Protein 6J05 (pdb70)

CATH classification: 1.10.10.10

Secondary structure (DSSP, 8-state):
--HHHHHHHHHHHSSHHHHHHHHHHHHTTTT-EEHHHHHHHHT--HHHHHHHHHHHHHTTSEEEEEETTEEEEEE-HHHHHHHHHHHTTTTTTTT--S---/---HHHHHHHHHHHSSHHHHHHHHHHHHTTTT-B-HHHHHHHHTS-HHHHHHHHHHHHHTTSEEEEEETTEEEEEE-HHHHHHHHHHHH-

Radius of gyration: 18.2 Å; Cα contacts (8 Å, |Δi|>4): 280; chains: 2; bounding box: 63×39×39 Å

Structure (mmCIF, N/CA/C/O backbone):
data_6J05
#
_entry.id   6J05
#
_cell.length_a   46.922
_cell.length_b   42.727
_cell.length_c   49.132
_cell.angle_alpha   90.00
_cell.angle_beta   117.62
_cell.angle_gamma   90.00
#
_symmetry.space_group_name_H-M   'P 1 21 1'
#
loop_
_entity.id
_entity.type
_entity.pdbx_description
1 polymer 'Transcriptional regulator ArsR'
2 non-polymer ARSENIC
3 non-polymer 'SODIUM ION'
4 water water
#
loop_
_atom_site.group_PDB
_atom_site.id
_atom_site.type_symbol
_atom_site.label_atom_id
_atom_site.label_alt_id
_atom_site.label_comp_id
_atom_site.label_asym_id
_atom_site.label_entity_id
_atom_site.label_seq_id
_atom_site.pdbx_PDB_ins_code
_atom_site.Cartn_x
_atom_site.Cartn_y
_atom_site.Cartn_z
_atom_site.occupancy
_atom_site.B_iso_or_equiv
_atom_site.auth_seq_id
_atom_site.auth_comp_id
_atom_site.auth_asym_id
_atom_site.auth_atom_id
_atom_site.pdbx_PDB_model_num
ATOM 1 N N . GLN A 1 5 ? 3.923 1.979 -3.787 1.00 51.16 5 GLN A N 1
ATOM 2 C CA . GLN A 1 5 ? 4.242 1.491 -2.427 1.00 49.59 5 GLN A CA 1
ATOM 3 C C . GLN A 1 5 ? 3.969 0.030 -2.194 1.00 50.04 5 GLN A C 1
ATOM 4 O O . GLN A 1 5 ? 2.870 -0.445 -2.419 1.00 48.91 5 GLN A O 1
ATOM 10 N N . ASP A 1 6 ? 4.959 -0.654 -1.630 1.00 46.06 6 ASP A N 1
ATOM 11 C CA . ASP A 1 6 ? 4.769 -1.950 -1.067 1.00 42.76 6 ASP A CA 1
ATOM 12 C C . ASP A 1 6 ? 3.699 -1.943 0.134 1.00 38.56 6 ASP A C 1
ATOM 13 O O . ASP A 1 6 ? 3.808 -1.166 1.132 1.00 36.67 6 ASP A O 1
ATOM 18 N N . PRO A 1 7 ? 2.708 -2.844 0.083 1.00 36.09 7 PRO A N 1
ATOM 19 C CA . PRO A 1 7 ? 1.854 -3.105 1.274 1.00 34.42 7 PRO A CA 1
ATOM 20 C C . PRO A 1 7 ? 2.569 -3.511 2.540 1.00 31.99 7 PRO A C 1
ATOM 21 O O . PRO A 1 7 ? 2.158 -3.140 3.587 1.00 32.87 7 PRO A O 1
ATOM 25 N N . ALA A 1 8 ? 3.632 -4.280 2.476 1.00 33.58 8 ALA A N 1
ATOM 26 C CA . ALA A 1 8 ? 4.368 -4.573 3.654 1.00 33.28 8 ALA A CA 1
ATOM 27 C C . ALA A 1 8 ? 4.982 -3.242 4.264 1.00 31.96 8 ALA A C 1
ATOM 28 O O . ALA A 1 8 ? 5.038 -3.135 5.400 1.00 33.64 8 ALA A O 1
ATOM 30 N N . GLN A 1 9 ? 5.448 -2.277 3.521 1.00 30.43 9 GLN A N 1
ATOM 31 C CA . GLN A 1 9 ? 5.936 -0.994 4.105 1.00 31.42 9 GLN A CA 1
ATOM 32 C C . GLN A 1 9 ? 4.798 -0.205 4.794 1.00 26.17 9 GLN A C 1
ATOM 33 O O . GLN A 1 9 ? 4.969 0.399 5.864 1.00 22.60 9 GLN A O 1
ATOM 39 N N . ILE A 1 10 ? 3.635 -0.231 4.173 1.00 21.85 10 ILE A N 1
ATOM 40 C CA . ILE A 1 10 ? 2.401 0.367 4.758 1.00 20.78 10 ILE A CA 1
ATOM 41 C C . ILE A 1 10 ? 2.005 -0.221 6.112 1.00 20.83 10 ILE A C 1
ATOM 42 O O . ILE A 1 10 ? 1.828 0.517 7.078 1.00 18.52 10 ILE A O 1
ATOM 47 N N . VAL A 1 11 ? 1.867 -1.541 6.187 1.00 20.66 11 VAL A N 1
ATOM 48 C CA . VAL A 1 11 ? 1.571 -2.195 7.478 1.00 21.23 11 VAL A CA 1
ATOM 49 C C . VAL A 1 11 ? 2.595 -1.855 8.492 1.00 20.77 11 VAL A C 1
ATOM 50 O O . VAL A 1 11 ? 2.241 -1.587 9.633 1.00 20.89 11 VAL A O 1
ATOM 54 N N . ALA A 1 12 ? 3.866 -1.920 8.120 1.00 21.33 12 ALA A N 1
ATOM 55 C CA . ALA A 1 12 ? 5.029 -1.600 9.053 1.00 21.63 12 ALA A CA 1
ATOM 56 C C . ALA A 1 12 ? 4.891 -0.170 9.598 1.00 20.34 12 ALA A C 1
ATOM 57 O O . ALA A 1 12 ? 5.175 0.066 10.786 1.00 17.68 12 ALA A O 1
ATOM 59 N N . ARG A 1 13 ? 4.585 0.809 8.698 1.00 19.44 13 ARG A N 1
ATOM 60 C CA . ARG A 1 13 ? 4.291 2.181 9.104 1.00 18.81 13 ARG A CA 1
ATOM 61 C C . ARG A 1 13 ? 3.132 2.283 10.144 1.00 18.78 13 ARG A C 1
ATOM 62 O O . ARG A 1 13 ? 3.214 2.960 11.155 1.00 16.59 13 ARG A O 1
ATOM 70 N N . LEU A 1 14 ? 2.051 1.592 9.867 1.00 17.56 14 LEU A N 1
ATOM 71 C CA . LEU A 1 14 ? 0.906 1.531 10.828 1.00 18.01 14 LEU A CA 1
ATOM 72 C C . LEU A 1 14 ? 1.289 0.901 12.117 1.00 18.16 14 LEU A C 1
ATOM 73 O O . LEU A 1 14 ? 0.933 1.368 13.162 1.00 18.44 14 LEU A O 1
ATOM 78 N N . GLU A 1 15 ? 2.032 -0.188 12.049 1.00 18.82 15 GLU A N 1
ATOM 79 C CA . GLU A 1 15 ? 2.571 -0.794 13.294 1.00 19.93 15 GLU A CA 1
ATOM 80 C C . GLU A 1 15 ? 3.432 0.166 14.064 1.00 18.30 15 GLU A C 1
ATOM 81 O O . GLU A 1 15 ? 3.348 0.157 15.284 1.00 17.16 15 GLU A O 1
ATOM 87 N N . ALA A 1 16 ? 4.322 0.894 13.390 1.00 16.17 16 ALA A N 1
ATOM 88 C CA . ALA A 1 16 ? 5.191 1.839 14.140 1.00 16.63 16 ALA A CA 1
ATOM 89 C C . ALA A 1 16 ? 4.369 2.896 14.821 1.00 16.46 16 ALA A C 1
ATOM 90 O O . ALA A 1 16 ? 4.654 3.250 16.003 1.00 16.95 16 ALA A O 1
ATOM 92 N N . LEU A 1 17 ? 3.279 3.352 14.189 1.00 15.25 17 LEU A N 1
ATOM 93 C CA . LEU A 1 17 ? 2.487 4.421 14.783 1.00 16.64 17 LEU A CA 1
ATOM 94 C C . LEU A 1 17 ? 1.525 3.907 15.843 1.00 17.43 17 LEU A C 1
ATOM 95 O O . LEU A 1 17 ? 1.027 4.697 16.674 1.00 17.13 17 LEU A O 1
ATOM 100 N N . ALA A 1 18 ? 1.215 2.617 15.822 1.00 17.82 18 ALA A N 1
ATOM 101 C CA . ALA A 1 18 ? 0.206 2.047 16.776 1.00 18.05 18 ALA A CA 1
ATOM 102 C C . ALA A 1 18 ? 0.804 1.666 18.114 1.00 18.52 18 ALA A C 1
ATOM 103 O O . ALA A 1 18 ? 0.918 0.435 18.469 1.00 18.83 18 ALA A O 1
ATOM 105 N N . SER A 1 19 ? 1.407 2.653 18.692 1.00 18.25 19 SER A N 1
ATOM 106 C CA . SER A 1 19 ? 2.173 2.474 19.902 1.00 19.86 19 SER A CA 1
ATOM 107 C C . SER A 1 19 ? 2.049 3.830 20.665 1.00 19.18 19 SER A C 1
ATOM 108 O O . SER A 1 19 ? 2.478 4.850 20.074 1.00 18.19 19 SER A O 1
ATOM 111 N N . PRO A 1 20 ? 1.485 3.876 21.905 1.00 20.91 20 PRO A N 1
ATOM 112 C CA . PRO A 1 20 ? 1.280 5.183 22.508 1.00 21.44 20 PRO A CA 1
ATOM 113 C C . PRO A 1 20 ? 2.514 6.089 22.566 1.00 20.78 20 PRO A C 1
ATOM 114 O O . PRO A 1 20 ? 2.455 7.248 22.215 1.00 20.63 20 PRO A O 1
ATOM 118 N N . VAL A 1 21 ? 3.594 5.551 23.045 1.00 20.01 21 VAL A N 1
ATOM 119 C CA . VAL A 1 21 ? 4.804 6.432 23.131 1.00 21.24 21 VAL A CA 1
ATOM 120 C C . VAL A 1 21 ? 5.359 6.845 21.743 1.00 20.23 21 VAL A C 1
ATOM 121 O O . VAL A 1 21 ? 5.739 8.025 21.606 1.00 18.83 21 VAL A O 1
ATOM 125 N N . ARG A 1 22 ? 5.357 5.912 20.742 1.00 18.70 22 ARG A N 1
ATOM 126 C CA . ARG A 1 22 ? 5.770 6.234 19.397 1.00 17.92 22 ARG A CA 1
ATOM 127 C C . ARG A 1 22 ? 4.879 7.235 18.730 1.00 17.67 22 ARG A C 1
ATOM 128 O O . ARG A 1 22 ? 5.426 8.146 18.127 1.00 16.55 22 ARG A O 1
ATOM 136 N N . LEU A 1 23 ? 3.590 7.170 18.958 1.00 16.57 23 LEU A N 1
ATOM 137 C CA . LEU A 1 23 ? 2.701 8.173 18.448 1.00 18.14 23 LEU A CA 1
ATOM 138 C C . LEU A 1 23 ? 2.938 9.539 19.097 1.00 17.61 23 LEU A C 1
ATOM 139 O O . LEU A 1 23 ? 2.817 10.538 18.402 1.00 17.05 23 LEU A O 1
ATOM 144 N N . GLU A 1 24 ? 3.193 9.573 20.388 1.00 16.60 24 GLU A N 1
ATOM 145 C CA . GLU A 1 24 ? 3.417 10.829 21.046 1.00 18.24 24 GLU A CA 1
ATOM 146 C C . GLU A 1 24 ? 4.690 11.461 20.478 1.00 16.96 24 GLU A C 1
ATOM 147 O O . GLU A 1 24 ? 4.637 12.690 20.191 1.00 17.06 24 GLU A O 1
ATOM 153 N N . ILE A 1 25 ? 5.762 10.654 20.289 1.00 15.61 25 ILE A N 1
ATOM 154 C CA . ILE A 1 25 ? 7.074 11.151 19.711 1.00 15.06 25 ILE A CA 1
ATOM 155 C C . ILE A 1 25 ? 6.820 11.702 18.299 1.00 14.48 25 ILE A C 1
ATOM 156 O O . ILE A 1 25 ? 7.310 12.761 17.947 1.00 13.74 25 ILE A O 1
ATOM 161 N N . PHE A 1 26 ? 6.127 10.964 17.495 1.00 14.48 26 PHE A N 1
ATOM 162 C CA . PHE A 1 26 ? 5.918 11.357 16.070 1.00 14.99 26 PHE A CA 1
ATOM 163 C C . PHE A 1 26 ? 5.067 12.612 15.972 1.00 14.94 26 PHE A C 1
ATOM 164 O O . PHE A 1 26 ? 5.452 13.480 15.169 1.00 14.63 26 PHE A O 1
ATOM 172 N N . ARG A 1 27 ? 3.964 12.751 16.779 1.00 15.02 27 ARG A N 1
ATOM 173 C CA . ARG A 1 27 ? 3.104 13.978 16.760 1.00 16.87 27 ARG A CA 1
ATOM 174 C C . ARG A 1 27 ? 3.984 15.210 17.195 1.00 15.82 27 ARG A C 1
ATOM 175 O O . ARG A 1 27 ? 3.852 16.288 16.637 1.00 15.81 27 ARG A O 1
ATOM 183 N N . LEU A 1 28 ? 4.880 14.982 18.188 1.00 14.31 28 LEU A N 1
ATOM 184 C CA . LEU A 1 28 ? 5.758 16.075 18.621 1.00 15.17 28 LEU A CA 1
ATOM 185 C C . LEU A 1 28 ? 6.679 16.569 17.466 1.00 14.64 28 LEU A C 1
ATOM 186 O O . LEU A 1 28 ? 6.730 17.723 17.132 1.00 15.39 28 LEU A O 1
ATOM 191 N N . LEU A 1 29 ? 7.243 15.572 16.761 1.00 14.67 29 LEU A N 1
ATOM 192 C CA . LEU A 1 29 ? 8.063 15.847 15.644 1.00 14.71 29 LEU A CA 1
ATOM 193 C C . LEU A 1 29 ? 7.247 16.544 14.526 1.00 15.34 29 LEU A C 1
ATOM 194 O O . LEU A 1 29 ? 7.827 17.469 13.859 1.00 15.47 29 LEU A O 1
ATOM 199 N N . VAL A 1 30 ? 6.022 16.093 14.242 1.00 15.36 30 VAL A N 1
ATOM 200 C CA . VAL A 1 30 ? 5.179 16.769 13.262 1.00 16.49 30 VAL A CA 1
ATOM 201 C C . VAL A 1 30 ? 5.029 18.256 13.655 1.00 18.16 30 VAL A C 1
ATOM 202 O O . VAL A 1 30 ? 5.193 19.168 12.832 1.00 16.62 30 VAL A O 1
ATOM 206 N N . GLU A 1 31 ? 4.706 18.443 14.918 1.00 18.72 31 GLU A N 1
ATOM 207 C CA . GLU A 1 31 ? 4.582 19.813 15.505 1.00 20.76 31 GLU A CA 1
ATOM 208 C C . GLU A 1 31 ? 5.877 20.678 15.383 1.00 20.39 31 GLU A C 1
ATOM 209 O O . GLU A 1 31 ? 5.782 21.905 15.245 1.00 23.18 31 GLU A O 1
ATOM 215 N N . GLN A 1 32 ? 7.040 20.065 15.356 1.00 16.43 32 GLN A N 1
ATOM 216 C CA . GLN A 1 32 ? 8.340 20.695 15.369 1.00 17.19 32 GLN A CA 1
ATOM 217 C C . GLN A 1 32 ? 9.013 20.740 13.993 1.00 17.70 32 GLN A C 1
ATOM 218 O O . GLN A 1 32 ? 10.216 21.083 13.841 1.00 17.42 32 GLN A O 1
ATOM 224 N N . GLU A 1 33 ? 8.248 20.493 12.971 1.00 18.71 33 GLU A N 1
ATOM 225 C CA . GLU A 1 33 ? 8.710 20.725 11.569 1.00 18.21 33 GLU A CA 1
ATOM 226 C C . GLU A 1 33 ? 8.844 22.250 11.297 1.00 18.64 33 GLU A C 1
ATOM 227 O O . GLU A 1 33 ? 8.098 23.040 11.863 1.00 17.82 33 GLU A O 1
ATOM 233 N N . PRO A 1 34 ? 9.852 22.620 10.528 1.00 17.69 34 PRO A N 1
ATOM 234 C CA . PRO A 1 34 ? 10.860 21.733 9.920 1.00 18.13 34 PRO A CA 1
ATOM 235 C C . PRO A 1 34 ? 12.219 21.492 10.645 1.00 19.40 34 PRO A C 1
ATOM 236 O O . PRO A 1 34 ? 13.121 20.860 10.108 1.00 19.31 34 PRO A O 1
ATOM 240 N N . THR A 1 35 ? 12.385 22.090 11.802 1.00 19.96 35 THR A N 1
ATOM 241 C CA . THR A 1 35 ? 13.623 22.056 12.539 1.00 21.14 35 THR A CA 1
ATOM 242 C C . THR A 1 35 ? 13.937 20.700 13.249 1.00 19.18 35 THR A C 1
ATOM 243 O O . THR A 1 35 ? 15.070 20.279 13.365 1.00 18.75 35 THR A O 1
ATOM 247 N N . GLY A 1 36 ? 12.893 19.974 13.587 1.00 18.52 36 GLY A N 1
ATOM 248 C CA . GLY A 1 36 ? 13.066 18.688 14.315 1.00 17.34 36 GLY A CA 1
ATOM 249 C C . GLY A 1 36 ? 13.675 18.879 15.708 1.00 16.00 36 GLY A C 1
ATOM 250 O O . GLY A 1 36 ? 13.755 20.014 16.240 1.00 14.92 36 GLY A O 1
ATOM 251 N N . LEU A 1 37 ? 14.105 17.794 16.287 1.00 15.56 37 LEU A N 1
ATOM 252 C CA . LEU A 1 37 ? 14.663 17.815 17.659 1.00 15.38 37 LEU A CA 1
ATOM 253 C C . LEU A 1 37 ? 15.710 16.784 17.820 1.00 16.02 37 LEU A C 1
ATOM 254 O O . LEU A 1 37 ? 15.668 15.703 17.220 1.00 15.61 37 LEU A O 1
ATOM 259 N N . VAL A 1 38 ? 16.695 17.120 18.669 1.00 17.20 38 VAL A N 1
ATOM 260 C CA . VAL A 1 38 ? 17.658 16.121 19.155 1.00 17.95 38 VAL A CA 1
ATOM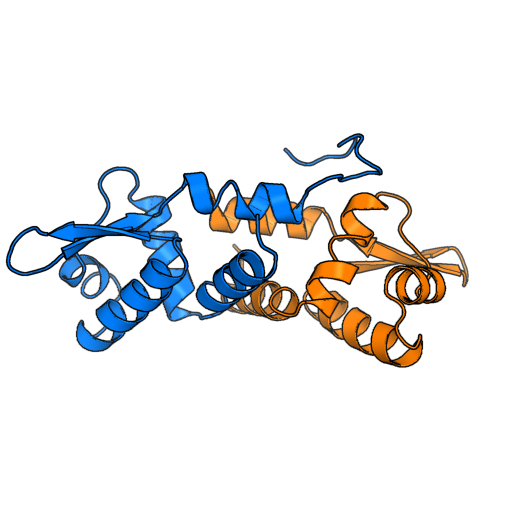 261 C C . VAL A 1 38 ? 16.942 15.185 20.174 1.00 17.78 38 VAL A C 1
ATOM 262 O O . VAL A 1 38 ? 15.961 15.596 20.872 1.00 16.87 38 VAL A O 1
ATOM 266 N N . SER A 1 39 ? 17.329 13.896 20.132 1.00 17.12 39 SER A N 1
ATOM 267 C CA . SER A 1 39 ? 16.649 12.894 20.938 1.00 16.74 39 SER A CA 1
ATOM 268 C C . SER A 1 39 ? 16.548 13.233 22.464 1.00 16.12 39 SER A C 1
ATOM 269 O O . SER A 1 39 ? 15.519 12.941 23.094 1.00 15.58 39 SER A O 1
ATOM 272 N N . GLY A 1 40 ? 17.607 13.821 23.010 1.00 16.19 40 GLY A N 1
ATOM 273 C CA . GLY A 1 40 ? 17.675 14.192 24.432 1.00 16.54 40 GLY A CA 1
ATOM 274 C C . GLY A 1 40 ? 16.579 15.185 24.731 1.00 16.42 40 GLY A C 1
ATOM 275 O O . GLY A 1 40 ? 16.040 15.120 25.738 1.00 14.82 40 GLY A O 1
ATOM 276 N N . ASP A 1 41 ? 16.299 16.074 23.770 1.00 16.23 41 ASP A N 1
ATOM 277 C CA . ASP A 1 41 ? 15.211 17.073 23.964 1.00 17.45 41 ASP A CA 1
ATOM 278 C C . ASP A 1 41 ? 13.811 16.501 23.923 1.00 16.30 41 ASP A C 1
ATOM 279 O O . ASP A 1 41 ? 12.913 16.907 24.718 1.00 16.61 41 ASP A O 1
ATOM 284 N N . ILE A 1 42 ? 13.666 15.491 22.995 1.00 15.79 42 ILE A N 1
ATOM 285 C CA . ILE A 1 42 ? 12.435 14.691 22.862 1.00 15.89 42 ILE A CA 1
ATOM 286 C C . ILE A 1 42 ? 12.160 14.014 24.236 1.00 15.87 42 ILE A C 1
ATOM 287 O O . ILE A 1 42 ? 11.027 14.144 24.835 1.00 16.60 42 ILE A O 1
ATOM 292 N N . ALA A 1 43 ? 13.161 13.271 24.712 1.00 15.48 43 ALA A N 1
ATOM 293 C CA . ALA A 1 43 ? 13.001 12.611 26.088 1.00 17.57 43 ALA A CA 1
ATOM 294 C C . ALA A 1 43 ? 12.785 13.583 27.228 1.00 17.62 43 ALA A C 1
ATOM 295 O O . ALA A 1 43 ? 11.881 13.347 28.042 1.00 18.43 43 ALA A O 1
ATOM 297 N N . GLU A 1 44 ? 13.500 14.706 27.225 1.00 18.50 44 GLU A N 1
ATOM 298 C CA A GLU A 1 44 ? 13.279 15.651 28.267 0.50 18.51 44 GLU A CA 1
ATOM 299 C CA B GLU A 1 44 ? 13.248 15.741 28.278 0.50 19.10 44 GLU A CA 1
ATOM 300 C C . GLU A 1 44 ? 11.806 16.224 28.232 1.00 19.47 44 GLU A C 1
ATOM 301 O O . GLU A 1 44 ? 11.129 16.322 29.241 1.00 17.50 44 GLU A O 1
ATOM 312 N N . HIS A 1 45 ? 11.297 16.547 27.037 1.00 20.78 45 HIS A N 1
ATOM 313 C CA . HIS A 1 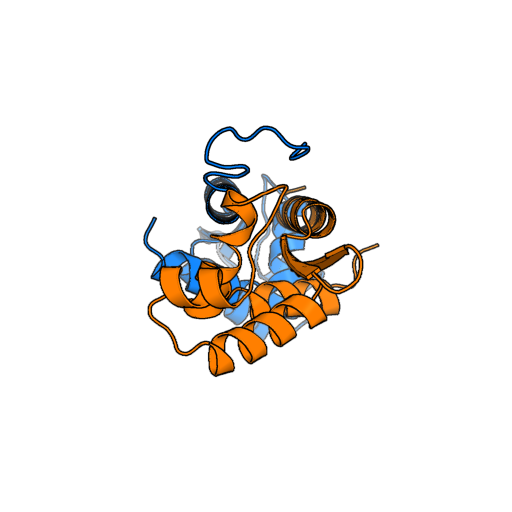45 ? 9.945 17.103 26.913 1.00 21.91 45 HIS A CA 1
ATOM 314 C C . HIS A 1 45 ? 8.908 16.128 27.418 1.00 22.81 45 HIS A C 1
ATOM 315 O O . HIS A 1 45 ? 7.936 16.538 28.109 1.00 22.74 45 HIS A O 1
ATOM 322 N N . LEU A 1 46 ? 9.110 14.847 27.116 1.00 19.74 46 LEU A N 1
ATOM 323 C CA . LEU A 1 46 ? 8.143 13.860 27.474 1.00 22.28 46 LEU A CA 1
ATOM 324 C C . LEU A 1 46 ? 8.371 13.347 28.857 1.00 22.09 46 LEU A C 1
ATOM 325 O O . LEU A 1 46 ? 7.525 12.645 29.376 1.00 22.84 46 LEU A O 1
ATOM 330 N N . GLY A 1 47 ? 9.470 13.720 29.476 1.00 20.85 47 GLY A N 1
ATOM 331 C CA . GLY A 1 47 ? 9.781 13.325 30.863 1.00 21.54 47 GLY A CA 1
ATOM 332 C C . GLY A 1 47 ? 10.041 11.861 31.000 1.00 20.80 47 GLY A C 1
ATOM 333 O O . GLY A 1 47 ? 9.680 11.232 32.016 1.00 20.15 47 GLY A O 1
ATOM 334 N N . GLN A 1 48 ? 10.712 11.325 29.972 1.00 20.49 48 GLN A N 1
ATOM 335 C CA . GLN A 1 48 ? 11.035 9.940 29.915 1.00 20.05 48 GLN A CA 1
ATOM 336 C C . GLN A 1 48 ? 12.525 9.680 29.805 1.00 19.81 48 GLN A C 1
ATOM 337 O O . GLN A 1 48 ? 13.278 10.467 29.223 1.00 20.33 48 GLN A O 1
ATOM 343 N N . PRO A 1 49 ? 12.973 8.515 30.292 1.00 20.13 49 PRO A N 1
ATOM 344 C CA . PRO A 1 49 ? 14.419 8.228 30.044 1.00 20.68 49 PRO A CA 1
ATOM 345 C C . PRO A 1 49 ? 14.811 8.171 28.541 1.00 19.74 49 PRO A C 1
ATOM 346 O O . PRO A 1 49 ? 14.079 7.602 27.704 1.00 19.76 49 PRO A O 1
ATOM 350 N N . HIS A 1 50 ? 15.998 8.677 28.278 1.00 19.45 50 HIS A N 1
ATOM 351 C CA . HIS A 1 50 ? 16.474 8.714 26.911 1.00 20.28 50 HIS A CA 1
ATOM 352 C C . HIS A 1 50 ? 16.593 7.321 26.215 1.00 18.69 50 HIS A C 1
ATOM 353 O O . HIS A 1 50 ? 16.311 7.201 24.993 1.00 17.52 50 HIS A O 1
ATOM 360 N N . ASN A 1 51 ? 17.029 6.303 26.989 1.00 18.34 51 ASN A N 1
ATOM 361 C CA . ASN A 1 51 ? 17.185 4.967 26.417 1.00 18.65 51 ASN A CA 1
ATOM 362 C C . ASN A 1 51 ? 15.883 4.464 25.659 1.00 16.74 51 ASN A C 1
ATOM 363 O O . ASN A 1 51 ? 15.940 4.083 24.462 1.00 16.34 51 ASN A O 1
ATOM 368 N N . GLY A 1 52 ? 14.757 4.564 26.308 1.00 16.56 52 GLY A N 1
ATOM 369 C CA . GLY A 1 52 ? 13.402 4.206 25.655 1.00 16.37 52 GLY A CA 1
ATOM 370 C C . GLY A 1 52 ? 13.007 5.110 24.504 1.00 16.56 52 GLY A C 1
ATOM 371 O O . GLY A 1 52 ? 12.558 4.619 23.470 1.00 16.18 52 GLY A O 1
ATOM 372 N N . ILE A 1 53 ? 13.271 6.392 24.627 1.00 15.78 53 ILE A N 1
ATOM 373 C CA . ILE A 1 53 ? 12.905 7.339 23.535 1.00 16.45 53 ILE A CA 1
ATOM 374 C C . ILE A 1 53 ? 13.796 7.044 22.316 1.00 15.69 53 ILE A C 1
ATOM 375 O O . ILE A 1 53 ? 13.297 7.021 21.165 1.00 15.29 53 ILE A O 1
ATOM 380 N N . SER A 1 54 ? 15.066 6.843 22.513 1.00 15.52 54 SER A N 1
ATOM 381 C CA . SER A 1 54 ? 15.995 6.535 21.406 1.00 16.13 54 SER A CA 1
ATOM 382 C C . SER A 1 54 ? 15.484 5.286 20.717 1.00 16.67 54 SER A C 1
ATOM 383 O O . SER A 1 54 ? 15.490 5.201 19.454 1.00 17.11 54 SER A O 1
ATOM 386 N N . PHE A 1 55 ? 15.134 4.274 21.543 1.00 15.29 55 PHE A N 1
ATOM 387 C CA . PHE A 1 55 ? 14.680 2.999 20.949 1.00 16.15 55 PHE A CA 1
ATOM 388 C C . PHE A 1 55 ? 13.488 3.220 19.996 1.00 15.89 55 PHE A C 1
ATOM 389 O O . PHE A 1 55 ? 13.399 2.693 18.865 1.00 15.86 55 PHE A O 1
ATOM 397 N N . HIS A 1 56 ? 12.528 3.979 20.485 1.00 16.38 56 HIS A N 1
ATOM 398 C CA . HIS A 1 56 ? 11.260 4.218 19.732 1.00 16.32 56 HIS A CA 1
ATOM 399 C C . HIS A 1 56 ? 11.517 5.068 18.462 1.00 16.09 56 HIS A C 1
ATOM 400 O O . HIS A 1 56 ? 10.843 4.851 17.503 1.00 14.35 56 HIS A O 1
ATOM 407 N N . LEU A 1 57 ? 12.470 6.004 18.523 1.00 15.67 57 LEU A N 1
ATOM 408 C CA . LEU A 1 57 ? 12.916 6.815 17.359 1.00 16.89 57 LEU A CA 1
ATOM 409 C C . LEU A 1 57 ? 13.482 5.859 16.264 1.00 17.07 57 LEU A C 1
ATOM 410 O O . LEU A 1 57 ? 13.365 6.049 15.084 1.00 14.70 57 LEU A O 1
ATOM 415 N N . LYS A 1 58 ? 14.222 4.906 16.739 1.00 18.40 58 LYS A N 1
ATOM 416 C CA . LYS A 1 58 ? 14.848 3.891 15.794 1.00 18.66 58 LYS A CA 1
ATOM 417 C C . LYS A 1 58 ? 13.807 3.100 15.031 1.00 18.73 58 LYS A C 1
ATOM 418 O O . LYS A 1 58 ? 13.948 2.861 13.797 1.00 17.24 58 LYS A O 1
ATOM 424 N N . ASN A 1 59 ? 12.787 2.692 15.769 1.00 16.44 59 ASN A N 1
ATOM 425 C CA . ASN A 1 59 ? 11.659 1.986 15.225 1.00 17.56 59 ASN A CA 1
ATOM 426 C C . ASN A 1 59 ? 10.980 2.892 14.188 1.00 17.09 59 ASN A C 1
ATOM 427 O O . ASN A 1 59 ? 10.787 2.474 13.052 1.00 16.81 59 ASN A O 1
ATOM 432 N N . LEU A 1 60 ? 10.748 4.149 14.533 1.00 15.98 60 LEU A N 1
ATOM 433 C CA . LEU A 1 60 ? 10.143 5.070 13.546 1.00 16.33 60 LEU A CA 1
ATOM 434 C C . LEU A 1 60 ? 11.124 5.277 12.321 1.00 16.99 60 LEU A C 1
ATOM 435 O O . LEU A 1 60 ? 10.691 5.311 11.172 1.00 16.95 60 LEU A O 1
ATOM 440 N N . GLN A 1 61 ? 12.410 5.275 12.613 1.00 17.29 61 GLN A N 1
ATOM 441 C CA . GLN A 1 61 ? 13.415 5.448 11.555 1.00 19.04 61 GLN A CA 1
ATOM 442 C C . GLN A 1 61 ? 13.472 4.240 10.572 1.00 18.10 61 GLN A C 1
ATOM 443 O O . GLN A 1 61 ? 13.352 4.429 9.386 1.00 17.95 61 GLN A O 1
ATOM 449 N N . HIS A 1 62 ? 13.430 3.038 11.102 1.00 18.50 62 HIS A N 1
ATOM 450 C CA . HIS A 1 62 ? 13.318 1.795 10.245 1.00 19.96 62 HIS A CA 1
ATOM 451 C C . HIS A 1 62 ? 12.108 1.830 9.336 1.00 20.01 62 HIS A C 1
ATOM 452 O O . HIS A 1 62 ? 12.157 1.378 8.195 1.00 20.39 62 HIS A O 1
ATOM 459 N N . ALA A 1 63 ? 10.987 2.285 9.931 1.00 18.36 63 ALA A N 1
ATOM 460 C CA . ALA A 1 63 ? 9.735 2.484 9.174 1.00 19.72 63 ALA A CA 1
ATOM 461 C C . ALA A 1 63 ? 9.721 3.625 8.165 1.00 19.87 63 ALA A C 1
ATOM 462 O O . ALA A 1 63 ? 8.736 3.815 7.426 1.00 22.20 63 ALA A O 1
ATOM 464 N N . GLY A 1 64 ? 10.743 4.462 8.211 1.00 19.23 64 GLY A N 1
ATOM 465 C CA . GLY A 1 64 ? 10.886 5.561 7.269 1.00 18.65 64 GLY A CA 1
ATOM 466 C C . GLY A 1 64 ? 10.081 6.783 7.670 1.00 18.36 64 GLY A C 1
ATOM 467 O O . GLY A 1 64 ? 10.016 7.754 6.885 1.00 18.20 64 GLY A O 1
ATOM 468 N N . LEU A 1 65 ? 9.499 6.759 8.873 1.00 15.71 65 LEU A N 1
ATOM 469 C CA . LEU A 1 65 ? 8.628 7.824 9.237 1.00 17.50 65 LEU A CA 1
ATOM 470 C C . LEU A 1 65 ? 9.441 8.976 9.865 1.00 17.26 65 LEU A C 1
ATOM 471 O O . LEU A 1 65 ? 8.893 9.998 9.990 1.00 16.37 65 LEU A O 1
ATOM 476 N N . VAL A 1 66 ? 10.729 8.771 10.188 1.00 16.92 66 VAL A N 1
ATOM 477 C CA . VAL A 1 66 ? 11.627 9.858 10.663 1.00 17.11 66 VAL A CA 1
ATOM 478 C C . VAL A 1 66 ? 13.014 9.740 9.937 1.00 17.95 66 VAL A C 1
ATOM 479 O O . VAL A 1 66 ? 13.335 8.725 9.518 1.00 16.37 66 VAL A O 1
ATOM 483 N N . THR A 1 67 ? 13.595 10.910 9.664 1.00 18.60 67 THR A N 1
ATOM 484 C CA . THR A 1 67 ? 14.930 11.029 9.160 1.00 21.10 67 THR A CA 1
ATOM 485 C C . THR A 1 67 ? 15.851 11.523 10.328 1.00 20.45 67 THR A C 1
ATOM 486 O O . THR A 1 67 ? 15.360 12.092 11.326 1.00 18.26 6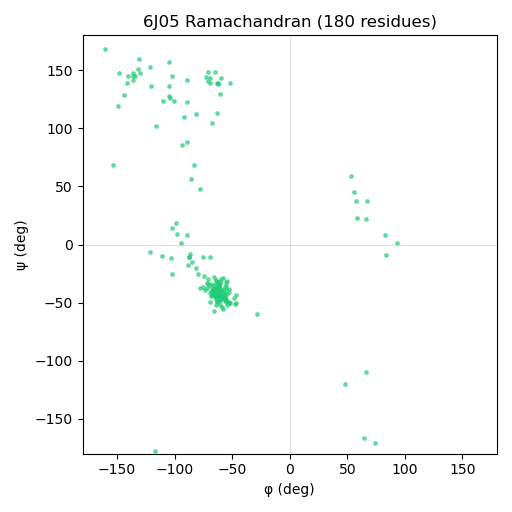7 THR A O 1
ATOM 490 N N . VAL A 1 68 ? 17.141 11.235 10.183 1.00 22.26 68 VAL A N 1
ATOM 491 C CA . VAL A 1 68 ? 18.114 11.439 11.314 1.00 24.20 68 VAL A CA 1
ATOM 492 C C . VAL A 1 68 ? 19.409 11.985 10.751 1.00 27.34 68 VAL A C 1
ATOM 493 O O . VAL A 1 68 ? 19.742 11.735 9.585 1.00 26.71 68 VAL A O 1
ATOM 497 N N . GLN A 1 69 ? 20.046 12.856 11.524 1.00 28.88 69 GLN A N 1
ATOM 498 C CA . GLN A 1 69 ? 21.280 13.505 11.163 1.00 34.45 69 GLN A CA 1
ATOM 499 C C . GLN A 1 69 ? 22.147 13.580 12.424 1.00 32.55 69 GLN A C 1
ATOM 500 O O . GLN A 1 69 ? 21.588 13.942 13.461 1.00 31.68 69 GLN A O 1
ATOM 506 N N . ARG A 1 70 ? 23.470 13.324 12.335 1.00 33.90 70 ARG A N 1
ATOM 507 C CA . ARG A 1 70 ? 24.393 13.484 13.478 1.00 34.91 70 ARG A CA 1
ATOM 508 C C . ARG A 1 70 ? 24.610 14.948 13.884 1.00 40.17 70 ARG A C 1
ATOM 509 O O . ARG A 1 70 ? 24.704 15.803 13.058 1.00 43.69 70 ARG A O 1
ATOM 511 N N . GLU A 1 71 ? 24.652 15.194 15.196 1.00 44.73 71 GLU A N 1
ATOM 512 C CA . GLU A 1 71 ? 24.954 16.557 15.788 1.00 45.75 71 GLU A CA 1
ATOM 513 C C . GLU A 1 71 ? 25.567 16.272 17.194 1.00 42.81 71 GLU A C 1
ATOM 514 O O . GLU A 1 71 ? 24.898 16.464 18.219 1.00 40.26 71 GLU A O 1
ATOM 520 N N . GLY A 1 72 ? 26.801 15.697 17.215 1.00 48.53 72 GLY A N 1
ATOM 521 C CA . GLY A 1 72 ? 27.527 15.206 18.470 1.00 44.04 72 GLY A CA 1
ATOM 522 C C . GLY A 1 72 ? 26.826 14.340 19.511 1.00 44.03 72 GLY A C 1
ATOM 523 O O . GLY A 1 72 ? 26.350 13.239 19.219 1.00 40.78 72 GLY A O 1
ATOM 524 N N . ARG A 1 73 ? 26.758 14.854 20.747 0.45 40.43 73 ARG A N 1
ATOM 525 C CA . ARG A 1 73 ? 26.032 14.270 21.872 0.45 39.11 73 ARG A CA 1
ATOM 526 C C . ARG A 1 73 ? 24.782 13.398 21.531 0.45 38.95 73 ARG A C 1
ATOM 527 O O . ARG A 1 73 ? 24.739 12.234 21.839 0.45 32.99 73 ARG A O 1
ATOM 535 N N . TYR A 1 74 ? 23.779 13.976 20.868 1.00 44.54 74 TYR A N 1
ATOM 536 C CA . TYR A 1 74 ? 22.601 13.213 20.312 1.00 45.24 74 TYR A CA 1
ATOM 537 C C . TYR A 1 74 ? 22.616 13.381 18.733 1.00 43.34 74 TYR A C 1
ATOM 538 O O . TYR A 1 74 ? 23.478 13.960 18.104 1.00 48.09 74 TYR A O 1
ATOM 547 N N . GLN A 1 75 ? 21.593 12.782 18.200 1.00 38.66 75 GLN A N 1
ATOM 548 C CA . GLN A 1 75 ? 21.131 12.730 16.848 1.00 33.77 75 GLN A CA 1
ATOM 549 C C . GLN A 1 75 ? 19.885 13.650 16.750 1.00 28.41 75 GLN A C 1
ATOM 550 O O . GLN A 1 75 ? 19.049 13.601 17.651 1.00 26.71 75 GLN A O 1
ATOM 556 N N . ARG A 1 76 ? 19.815 14.439 15.696 1.00 24.27 76 ARG A N 1
ATOM 557 C CA . ARG A 1 76 ? 18.611 15.242 15.381 1.00 22.38 76 ARG A CA 1
ATOM 558 C C . ARG A 1 76 ? 17.618 14.469 14.493 1.00 20.57 76 ARG A C 1
ATOM 559 O O . ARG A 1 76 ? 17.934 14.048 13.369 1.00 19.67 76 ARG A O 1
ATOM 567 N N . TYR A 1 77 ? 16.371 14.339 15.003 1.00 18.08 77 TYR A N 1
ATOM 568 C CA . TYR A 1 77 ? 15.256 13.713 14.256 1.00 17.09 77 TYR A CA 1
ATOM 569 C C . TYR A 1 77 ? 14.291 14.663 13.675 1.00 16.71 77 TYR A C 1
ATOM 570 O O . TYR A 1 77 ? 13.944 15.643 14.346 1.00 14.23 77 TYR A O 1
ATOM 579 N N . ARG A 1 78 ? 13.758 14.285 12.479 1.00 15.71 78 ARG A N 1
ATOM 580 C CA . ARG A 1 78 ? 12.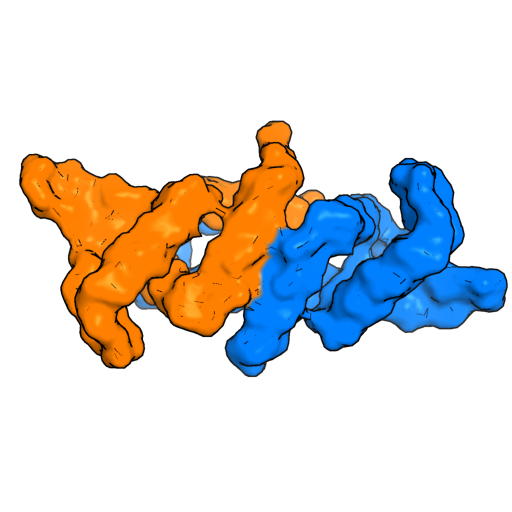656 14.960 11.938 1.00 17.14 78 ARG A CA 1
ATOM 581 C C . ARG A 1 78 ? 11.526 14.003 11.501 1.00 16.37 78 ARG A C 1
ATOM 582 O O . ARG A 1 78 ? 11.808 12.940 11.030 1.00 15.85 78 ARG A O 1
ATOM 590 N N . ALA A 1 79 ? 10.292 14.434 11.606 1.00 15.34 79 ALA A N 1
ATOM 591 C CA . ALA A 1 79 ? 9.224 13.710 10.900 1.00 16.31 79 ALA A CA 1
ATOM 592 C C . ALA A 1 79 ? 9.524 13.805 9.399 1.00 15.78 79 ALA A C 1
ATOM 593 O O . ALA A 1 79 ? 9.964 14.817 8.816 1.00 16.31 79 ALA A O 1
ATOM 595 N N . ALA A 1 80 ? 9.334 12.696 8.722 1.00 17.74 80 ALA A N 1
ATOM 596 C CA . ALA A 1 80 ? 9.449 12.638 7.266 1.00 16.74 80 ALA A CA 1
ATOM 597 C C . ALA A 1 80 ? 8.010 12.851 6.745 1.00 17.48 80 ALA A C 1
ATOM 598 O O . ALA A 1 80 ? 7.185 11.922 6.487 1.00 15.30 80 ALA A O 1
ATOM 600 N N . MET A 1 81 ? 7.672 14.112 6.614 1.00 17.05 81 MET A N 1
ATOM 601 C CA . MET A 1 81 ? 6.353 14.415 6.204 1.00 16.55 81 MET A CA 1
ATOM 602 C C . MET A 1 81 ? 5.992 13.850 4.774 1.00 15.71 81 MET A C 1
ATOM 603 O O . MET A 1 81 ? 4.866 13.536 4.609 1.00 13.96 81 MET A O 1
ATOM 608 N N . PRO A 1 82 ? 6.926 13.801 3.812 1.00 15.54 82 PRO A N 1
ATOM 609 C CA . PRO A 1 82 ? 6.448 13.155 2.499 1.00 16.13 82 PRO A CA 1
ATOM 610 C C . PRO A 1 82 ? 5.968 11.661 2.692 1.00 15.31 82 PRO A C 1
ATOM 611 O O . PRO A 1 82 ? 5.048 11.232 2.078 1.00 15.39 82 PRO A O 1
ATOM 615 N N . VAL A 1 83 ? 6.549 10.949 3.665 1.00 15.81 83 VAL A N 1
ATOM 616 C CA . VAL A 1 83 ? 6.227 9.540 3.904 1.00 15.61 83 VAL A CA 1
ATOM 617 C C . VAL A 1 83 ? 4.864 9.413 4.606 1.00 15.60 83 VAL A C 1
ATOM 618 O O . VAL A 1 83 ? 4.000 8.570 4.246 1.00 14.84 83 VAL A O 1
ATOM 622 N N . VAL A 1 84 ? 4.602 10.319 5.468 1.00 16.78 84 VAL A N 1
ATOM 623 C CA . VAL A 1 84 ? 3.346 10.327 6.181 1.00 18.54 84 VAL A CA 1
ATOM 624 C C . VAL A 1 84 ? 2.188 10.779 5.218 1.00 17.30 84 VAL A C 1
ATOM 625 O O . VAL A 1 84 ? 1.098 10.217 5.242 1.00 17.95 84 VAL A O 1
ATOM 629 N N A ARG A 1 85 ? 2.437 11.794 4.434 0.91 16.47 85 ARG A N 1
ATOM 630 N N B ARG A 1 85 ? 2.454 11.778 4.385 0.09 17.32 85 ARG A N 1
ATOM 631 C CA A ARG A 1 85 ? 1.479 12.150 3.400 0.91 17.29 85 ARG A CA 1
ATOM 632 C CA B ARG A 1 85 ? 1.493 12.167 3.358 0.09 17.23 85 ARG A CA 1
ATOM 633 C C A ARG A 1 85 ? 1.214 10.946 2.458 0.91 16.88 85 ARG A C 1
ATOM 634 C C B ARG A 1 85 ? 1.221 11.004 2.390 0.09 16.83 85 ARG A C 1
ATOM 635 O O A ARG A 1 85 ? 0.092 10.723 2.116 0.91 17.15 85 ARG A O 1
ATOM 636 O O B ARG A 1 85 ? 0.067 10.771 2.027 0.09 16.62 85 ARG A O 1
ATOM 651 N N . ALA A 1 86 ? 2.271 10.264 2.017 1.00 16.26 86 ALA A N 1
ATOM 652 C CA . ALA A 1 86 ? 2.138 9.097 1.172 1.00 16.74 86 ALA A CA 1
ATOM 653 C C . ALA A 1 86 ? 1.267 8.008 1.908 1.00 15.81 86 ALA A C 1
ATOM 654 O O . ALA A 1 86 ? 0.454 7.397 1.244 1.00 13.69 86 ALA A O 1
ATOM 656 N N . LEU A 1 87 ? 1.440 7.853 3.241 1.00 15.00 87 LEU A N 1
ATOM 657 C CA . LEU A 1 87 ? 0.674 6.826 3.935 1.00 15.78 87 LEU A CA 1
ATOM 658 C C . LEU A 1 87 ? -0.840 7.219 3.827 1.00 17.37 87 LEU A C 1
ATOM 659 O O . LEU A 1 87 ? -1.726 6.383 3.516 1.00 16.39 87 LEU A O 1
ATOM 664 N N . VAL A 1 88 ? -1.127 8.479 4.095 1.00 17.40 88 VAL A N 1
ATOM 665 C CA . VAL A 1 88 ? -2.562 8.872 4.055 1.00 19.98 88 VAL A CA 1
ATOM 666 C C . VAL A 1 88 ? -3.168 8.858 2.635 1.00 19.90 88 VAL A C 1
ATOM 667 O O . VAL A 1 88 ? -4.258 8.410 2.531 1.00 21.53 88 VAL A O 1
ATOM 671 N N . ALA A 1 89 ? -2.416 9.226 1.574 1.00 18.90 89 ALA A N 1
ATOM 672 C CA . ALA A 1 89 ? -2.867 9.080 0.208 1.00 19.86 89 ALA A CA 1
ATOM 673 C C . ALA A 1 89 ? -3.131 7.547 -0.032 1.00 18.92 89 ALA A C 1
ATOM 674 O O . ALA A 1 89 ? -4.161 7.218 -0.592 1.00 21.46 89 ALA A O 1
ATOM 676 N N . TYR A 1 90 ? -2.244 6.624 0.427 1.00 16.94 90 TYR A N 1
ATOM 677 C CA . TYR A 1 90 ? -2.543 5.172 0.271 1.00 17.59 90 TYR A CA 1
ATOM 678 C C . TYR A 1 90 ? -3.822 4.770 0.943 1.00 17.77 90 TYR A C 1
ATOM 679 O O . TYR A 1 90 ? -4.610 4.038 0.344 1.00 17.91 90 TYR A O 1
ATOM 688 N N . LEU A 1 91 ? -4.054 5.239 2.173 1.00 19.86 91 LEU A N 1
ATOM 689 C CA . LEU A 1 91 ? -5.316 4.840 2.914 1.00 20.86 91 LEU A CA 1
ATOM 690 C C . LEU A 1 91 ? -6.631 5.330 2.230 1.00 21.20 91 LEU A C 1
ATOM 691 O O . LEU A 1 91 ? -7.773 4.771 2.495 1.00 24.20 91 LEU A O 1
ATOM 696 N N . THR A 1 92 ? -6.520 6.475 1.557 1.00 21.11 92 THR A N 1
ATOM 697 C CA . THR A 1 92 ? -7.616 7.137 0.822 1.00 22.05 92 THR A CA 1
ATOM 698 C C . THR A 1 92 ? -7.677 6.876 -0.738 1.00 20.96 92 THR A C 1
ATOM 699 O O . THR A 1 92 ? -8.443 7.524 -1.459 1.00 21.64 92 THR A O 1
ATOM 703 N N . GLU A 1 93 ? -6.858 5.954 -1.213 1.00 20.96 93 GLU A N 1
ATOM 704 C CA . GLU A 1 93 ? -6.589 5.888 -2.661 1.00 22.92 93 GLU A CA 1
ATOM 705 C C . GLU A 1 93 ? -7.894 5.379 -3.283 1.00 21.95 93 GLU A C 1
ATOM 706 O O . GLU A 1 93 ? -8.594 4.478 -2.697 1.00 25.12 93 GLU A O 1
ATOM 712 N N . ASN A 1 94 ? -8.229 5.931 -4.404 1.00 20.35 94 ASN A N 1
ATOM 713 C CA . ASN A 1 94 ? -9.388 5.413 -5.171 1.00 19.59 94 ASN A CA 1
ATOM 714 C C . ASN A 1 94 ? -10.713 5.634 -4.435 1.00 18.64 94 ASN A C 1
ATOM 715 O O . ASN A 1 94 ? -11.766 5.013 -4.785 1.00 17.35 94 ASN A O 1
ATOM 720 N N . CYS A 1 95 ? -10.722 6.611 -3.499 1.00 17.94 95 CYS A N 1
ATOM 721 C CA . CYS A 1 95 ? -11.978 6.884 -2.757 1.00 18.64 95 CYS A CA 1
ATOM 722 C C . CYS A 1 95 ? -13.156 7.088 -3.773 1.00 17.73 95 CYS A C 1
ATOM 723 O O . CYS A 1 95 ? -12.907 7.717 -4.813 1.00 18.28 95 CYS A O 1
ATOM 726 N N . CYS A 1 96 ? -14.345 6.543 -3.493 1.00 17.73 96 CYS A N 1
ATOM 727 C CA . CYS A 1 96 ? -15.511 6.706 -4.332 1.00 18.37 96 CYS A CA 1
ATOM 728 C C . CYS A 1 96 ? -15.252 6.329 -5.798 1.00 17.82 96 CYS A C 1
ATOM 729 O O . CYS A 1 96 ? -15.507 7.103 -6.777 1.00 17.74 96 CYS A O 1
ATOM 732 N N . HIS A 1 97 ? -14.865 5.092 -5.921 1.00 18.46 97 HIS A N 1
ATOM 733 C CA . HIS A 1 97 ? -14.670 4.396 -7.204 1.00 19.46 97 HIS A CA 1
ATOM 734 C C . HIS A 1 97 ? -13.625 5.171 -8.058 1.00 18.68 97 HIS A C 1
ATOM 735 O O . HIS A 1 97 ? -13.814 5.302 -9.273 1.00 19.25 97 HIS A O 1
ATOM 742 N N . GLY A 1 98 ? -12.595 5.724 -7.418 1.00 18.57 98 GLY A N 1
ATOM 743 C CA . GLY A 1 98 ? -11.510 6.432 -8.128 1.00 18.86 98 GLY A CA 1
ATOM 744 C C . GLY A 1 98 ? -11.839 7.852 -8.430 1.00 20.26 98 GLY A C 1
ATOM 745 O O . GLY A 1 98 ? -11.014 8.567 -8.824 1.00 17.60 98 GLY A O 1
ATOM 746 N N . THR A 1 99 ? -13.097 8.242 -8.211 1.00 20.66 99 THR A N 1
ATOM 747 C CA . THR A 1 99 ? -13.526 9.625 -8.527 1.00 20.80 99 THR A CA 1
ATOM 748 C C . THR A 1 99 ? -12.945 10.681 -7.555 1.00 21.19 99 THR A C 1
ATOM 749 O O . THR A 1 99 ? -12.820 11.861 -7.905 1.00 18.24 99 THR A O 1
ATOM 753 N N . ARG A 1 100 ? -12.699 10.250 -6.307 1.00 21.13 100 ARG A N 1
ATOM 754 C CA . ARG A 1 100 ? -12.442 11.116 -5.165 1.00 21.90 100 ARG A CA 1
ATOM 755 C C . ARG A 1 100 ? -13.654 12.114 -4.899 1.00 21.36 100 ARG A C 1
ATOM 756 O O . ARG A 1 100 ? -13.419 13.107 -4.245 1.00 21.57 100 ARG A O 1
ATOM 764 N N . ASP A 1 101 ? -14.881 11.795 -5.355 1.00 20.12 101 ASP A N 1
ATOM 765 C CA . ASP A 1 101 ? -16.135 12.628 -5.167 1.00 20.62 101 ASP A CA 1
ATOM 766 C C . ASP A 1 101 ? -16.839 12.410 -3.815 1.00 22.48 101 ASP A C 1
ATOM 767 O O . ASP A 1 101 ? -17.915 11.713 -3.704 1.00 22.78 101 ASP A O 1
ATOM 772 N N . CYS A 1 102 ? -16.174 12.854 -2.772 1.00 24.31 102 CYS A N 1
ATOM 773 C CA . CYS A 1 102 ? -16.757 12.964 -1.401 1.00 26.99 102 CYS A CA 1
ATOM 774 C C . CYS A 1 102 ? -15.869 13.952 -0.591 1.00 29.19 102 CYS A C 1
ATOM 775 O O . CYS A 1 102 ? -14.761 14.440 -1.068 1.00 24.64 102 CYS A O 1
ATOM 778 N N . ALA A 1 103 ? -16.393 14.341 0.577 1.00 28.72 103 ALA A N 1
ATOM 779 C CA . ALA A 1 103 ? -15.659 15.263 1.461 1.00 32.85 103 ALA A CA 1
ATOM 780 C C . ALA A 1 103 ? -14.425 14.484 1.979 1.00 33.71 103 ALA A C 1
ATOM 781 O O . ALA A 1 103 ? -14.542 13.553 2.796 1.00 35.67 103 ALA A O 1
ATOM 783 N N . LEU A 1 104 ? -13.291 14.829 1.416 1.00 35.69 104 LEU A N 1
ATOM 784 C CA . LEU A 1 104 ? -11.952 14.460 1.913 1.00 40.09 104 LEU A CA 1
ATOM 785 C C . LEU A 1 104 ? -11.147 15.750 2.480 1.00 44.80 104 LEU A C 1
ATOM 786 O O . LEU A 1 104 ? -10.129 15.558 3.124 1.00 47.09 104 LEU A O 1
ATOM 791 N N . SER A 1 105 ? -11.610 17.006 2.287 1.00 49.22 105 SER A N 1
ATOM 792 C CA . SER A 1 105 ? -10.890 18.232 2.803 1.00 48.10 105 SER A CA 1
ATOM 793 C C . SER A 1 105 ? -11.185 18.528 4.281 1.00 44.79 105 SER A C 1
ATOM 794 O O . SER A 1 105 ? -11.472 17.616 5.063 1.00 44.16 105 SER A O 1
ATOM 795 N N . LEU B 1 4 ? -10.614 17.215 20.369 1.00 54.11 4 LEU B N 1
ATOM 796 C CA . LEU B 1 4 ? -9.790 16.397 21.361 1.00 52.96 4 LEU B CA 1
ATOM 797 C C . LEU B 1 4 ? -9.795 14.914 21.031 1.00 51.40 4 LEU B C 1
ATOM 798 O O . LEU B 1 4 ? -10.807 14.293 21.193 1.00 52.30 4 LEU B O 1
ATOM 803 N N . GLN B 1 5 ? -8.730 14.338 20.484 1.00 47.54 5 GLN B N 1
ATOM 804 C CA . GLN B 1 5 ? -8.847 12.936 20.050 1.00 44.00 5 GLN B CA 1
ATOM 805 C C . GLN B 1 5 ? -8.144 12.033 21.025 1.00 40.89 5 GLN B C 1
ATOM 806 O O . GLN B 1 5 ? -7.021 12.243 21.334 1.00 40.13 5 GLN B O 1
ATOM 812 N N . ASP B 1 6 ? -8.824 11.040 21.543 1.00 41.65 6 ASP B N 1
ATOM 813 C CA . ASP B 1 6 ? -8.241 10.161 22.522 1.00 40.75 6 ASP B CA 1
ATOM 814 C C . ASP B 1 6 ? -6.994 9.392 21.809 1.00 41.07 6 ASP B C 1
ATOM 815 O O . ASP B 1 6 ? -7.213 8.610 20.868 1.00 36.69 6 ASP B O 1
ATOM 820 N N . PRO B 1 7 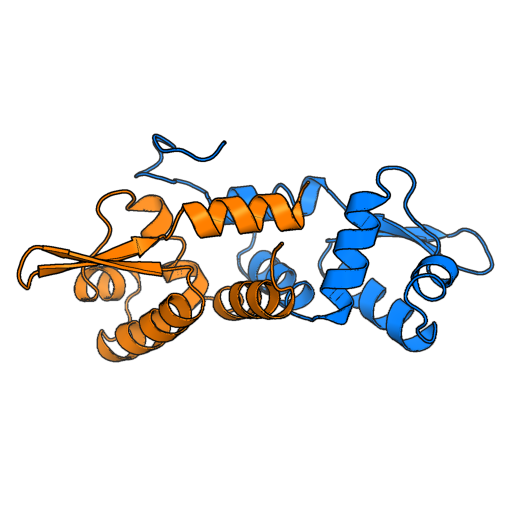? -5.709 9.654 22.237 1.00 36.55 7 PRO B N 1
ATOM 821 C CA . PRO B 1 7 ? -4.565 8.852 21.631 1.00 34.86 7 PRO B CA 1
ATOM 822 C C . PRO B 1 7 ? -4.754 7.335 21.785 1.00 32.05 7 PRO B C 1
ATOM 823 O O . PRO B 1 7 ? -4.417 6.593 20.921 1.00 31.80 7 PRO B O 1
ATOM 827 N N . ALA B 1 8 ? -5.340 6.865 22.888 1.00 33.86 8 ALA B N 1
ATOM 828 C CA . ALA B 1 8 ? -5.796 5.453 22.981 1.00 32.12 8 ALA B CA 1
ATOM 829 C C . ALA B 1 8 ? -6.778 5.028 21.825 1.00 30.64 8 ALA B C 1
ATOM 830 O O . ALA B 1 8 ? -6.648 3.926 21.253 1.00 33.78 8 ALA B O 1
ATOM 832 N N . GLN B 1 9 ? -7.673 5.918 21.412 1.00 29.08 9 GLN B N 1
ATOM 833 C CA . GLN B 1 9 ? -8.593 5.657 20.190 1.00 32.27 9 GLN B CA 1
ATOM 834 C C . GLN B 1 9 ? -7.819 5.654 18.862 1.00 27.84 9 GLN B C 1
ATOM 835 O O . GLN B 1 9 ? -8.121 4.816 17.996 1.00 25.53 9 GLN B O 1
ATOM 841 N N . ILE B 1 10 ? -6.875 6.603 18.724 1.00 25.56 10 ILE B N 1
ATOM 842 C CA . ILE B 1 10 ? -5.981 6.692 17.506 1.00 24.56 10 ILE B CA 1
ATOM 843 C C . ILE B 1 10 ? -5.087 5.448 17.346 1.00 24.44 10 ILE B C 1
ATOM 844 O O . ILE B 1 10 ? -4.989 4.834 16.271 1.00 20.91 10 ILE B O 1
ATOM 849 N N . VAL B 1 11 ? -4.408 5.074 18.436 1.00 24.51 11 VAL B N 1
ATOM 850 C CA . VAL B 1 11 ? -3.729 3.768 18.571 1.00 24.11 11 VAL B CA 1
ATOM 851 C C . VAL B 1 11 ? -4.586 2.625 18.163 1.00 23.37 11 VAL B C 1
ATOM 852 O O . VAL B 1 11 ? -4.156 1.789 17.432 1.00 21.16 11 VAL B O 1
ATOM 856 N N . ALA B 1 12 ? -5.793 2.548 18.701 1.00 26.63 12 ALA B N 1
ATOM 857 C CA . ALA B 1 12 ? -6.633 1.348 18.401 1.00 25.80 12 ALA B CA 1
ATOM 858 C C . ALA B 1 12 ? -6.992 1.391 16.892 1.00 23.64 12 ALA B C 1
ATOM 859 O O . ALA B 1 12 ? -7.082 0.342 16.248 1.00 24.15 12 ALA B O 1
ATOM 861 N N . ARG B 1 13 ? -7.262 2.570 16.339 1.00 23.51 13 ARG B N 1
ATOM 862 C CA . ARG B 1 13 ? -7.516 2.645 14.859 1.00 22.28 13 ARG B CA 1
ATOM 863 C C . ARG B 1 13 ? -6.342 2.213 14.015 1.00 20.42 13 ARG B C 1
ATOM 864 O O . ARG B 1 13 ? -6.484 1.493 13.080 1.00 20.33 13 ARG B O 1
ATOM 872 N N . LEU B 1 14 ? -5.150 2.665 14.345 1.00 20.36 14 LEU B N 1
ATOM 873 C CA . LEU B 1 14 ? -3.923 2.257 13.605 1.00 19.65 14 LEU B CA 1
ATOM 874 C C . LEU B 1 14 ? -3.670 0.710 13.798 1.00 20.84 14 LEU B C 1
ATOM 875 O O . LEU B 1 14 ? -3.329 0.020 12.850 1.00 22.07 14 LEU B O 1
ATOM 880 N N . GLU B 1 15 ? -3.788 0.199 15.037 1.00 22.49 15 GLU B N 1
ATOM 881 C CA . GLU B 1 15 ? -3.771 -1.249 15.269 1.00 25.10 15 GLU B CA 1
ATOM 882 C C . GLU B 1 15 ? -4.849 -1.997 14.402 1.00 22.96 15 GLU B C 1
ATOM 883 O O . GLU B 1 15 ? -4.581 -2.990 13.817 1.00 20.25 15 GLU B O 1
ATOM 889 N N . ALA B 1 16 ? -6.027 -1.451 14.313 1.00 23.44 16 ALA B N 1
ATOM 890 C CA . ALA B 1 16 ? -7.149 -2.118 13.478 1.00 24.42 16 ALA B CA 1
ATOM 891 C C . ALA B 1 16 ? -6.701 -2.186 12.009 1.00 23.16 16 ALA B C 1
ATOM 892 O O . ALA B 1 16 ? -6.854 -3.198 11.340 1.00 28.46 16 ALA B O 1
ATOM 894 N N . LEU B 1 17 ? -5.968 -1.193 11.544 1.00 21.59 17 LEU B N 1
ATOM 895 C CA . LEU B 1 17 ? -5.399 -1.119 10.154 1.00 21.75 17 LEU B CA 1
ATOM 896 C C . LEU B 1 17 ? -4.119 -1.911 9.843 1.00 22.90 17 LEU B C 1
ATOM 897 O O . LEU B 1 17 ? -3.865 -2.236 8.745 1.00 18.30 17 LEU B O 1
ATOM 902 N N . ALA B 1 18 ? -3.332 -2.160 10.885 1.00 24.55 18 ALA B N 1
ATOM 903 C CA . ALA B 1 18 ? -2.037 -2.765 10.760 1.00 26.63 18 ALA B CA 1
ATOM 904 C C . ALA B 1 18 ? -2.185 -4.319 10.557 1.00 29.89 18 ALA B C 1
ATOM 905 O O . ALA B 1 18 ? -1.571 -5.069 11.242 1.00 31.13 18 ALA B O 1
ATOM 907 N N . SER B 1 19 ? -3.043 -4.764 9.677 1.00 28.80 19 SER B N 1
ATOM 908 C CA . SER B 1 19 ? -3.215 -6.195 9.398 1.00 30.24 19 SER B CA 1
ATOM 909 C C . SER B 1 19 ? -3.503 -6.201 7.860 1.00 27.68 19 SER B C 1
ATOM 910 O O . SER B 1 19 ? -4.326 -5.398 7.492 1.00 22.42 19 SER B O 1
ATOM 913 N N . PRO B 1 20 ? -2.781 -7.028 6.998 1.00 28.17 20 PRO B N 1
ATOM 914 C CA . PRO B 1 20 ? -3.160 -7.034 5.583 1.00 27.36 20 PRO B CA 1
ATOM 915 C C . PRO B 1 20 ? -4.656 -7.154 5.311 1.00 26.27 20 PRO B C 1
ATOM 916 O O . PRO B 1 20 ? -5.257 -6.393 4.523 1.00 24.36 20 PRO B O 1
ATOM 920 N N . VAL B 1 21 ? -5.274 -8.123 5.924 1.00 26.10 21 VAL B N 1
ATOM 921 C CA . VAL B 1 21 ? -6.717 -8.350 5.673 1.00 27.38 21 VAL B CA 1
ATOM 922 C C . VAL B 1 21 ? -7.627 -7.187 6.120 1.00 23.68 21 VAL B C 1
ATOM 923 O O . VAL B 1 21 ? -8.487 -6.831 5.370 1.00 21.18 21 VAL B O 1
ATOM 927 N N . ARG B 1 22 ? -7.396 -6.611 7.301 1.00 20.39 22 ARG B N 1
ATOM 928 C CA . ARG B 1 22 ? -8.208 -5.489 7.752 1.00 22.13 22 ARG B CA 1
ATOM 929 C C . ARG B 1 22 ? -7.892 -4.266 6.843 1.00 19.85 22 ARG B C 1
ATOM 930 O O . ARG B 1 22 ? -8.830 -3.557 6.472 1.00 18.18 22 ARG B O 1
ATOM 938 N N . LEU B 1 23 ? -6.633 -4.062 6.491 1.00 19.40 23 LEU B N 1
ATOM 939 C CA . LEU B 1 23 ? -6.309 -2.949 5.577 1.00 19.90 23 LEU B CA 1
ATOM 940 C C . LEU B 1 23 ? -7.094 -3.086 4.191 1.00 18.18 23 LEU B C 1
ATOM 941 O O . LEU B 1 23 ? -7.589 -2.142 3.671 1.00 16.70 23 LEU B O 1
ATOM 946 N N . GLU B 1 24 ? -7.162 -4.281 3.669 1.00 17.79 24 GLU B N 1
ATOM 947 C CA . GLU B 1 24 ? -7.826 -4.552 2.417 1.00 18.78 24 GLU B CA 1
ATOM 948 C C . GLU B 1 24 ? -9.279 -4.263 2.516 1.00 17.79 24 GLU B C 1
ATOM 949 O O . GLU B 1 24 ? -9.837 -3.680 1.588 1.00 17.55 24 GLU B O 1
ATOM 955 N N . ILE B 1 25 ? -9.895 -4.696 3.621 1.00 16.67 25 ILE B N 1
ATOM 956 C CA . ILE B 1 25 ? -11.333 -4.462 3.820 1.00 17.56 25 ILE B CA 1
ATOM 957 C C . ILE B 1 25 ? -11.592 -2.940 3.839 1.00 16.20 25 ILE B C 1
ATOM 958 O O . ILE B 1 25 ? -12.450 -2.415 3.136 1.00 15.51 25 ILE B O 1
ATOM 963 N N . PHE B 1 26 ? -10.831 -2.273 4.671 1.00 16.76 26 PHE B N 1
ATOM 964 C CA . PHE B 1 26 ? -10.920 -0.852 4.840 1.00 17.28 26 PHE B CA 1
ATOM 965 C C . PHE B 1 26 ? -10.767 -0.070 3.502 1.00 16.17 26 PHE B C 1
ATOM 966 O O . PHE B 1 26 ? -11.583 0.763 3.190 1.00 16.70 26 PHE B O 1
ATOM 974 N N A ARG B 1 27 ? -9.708 -0.393 2.751 0.87 15.76 27 ARG B N 1
ATOM 975 N N B ARG B 1 27 ? -9.717 -0.398 2.752 0.13 16.30 27 ARG B N 1
ATOM 976 C CA A ARG B 1 27 ? -9.415 0.249 1.453 0.87 16.50 27 ARG B CA 1
ATOM 977 C CA B ARG B 1 27 ? -9.387 0.271 1.482 0.13 16.33 27 ARG B CA 1
ATOM 978 C C A ARG B 1 27 ? -10.419 -0.105 0.373 0.87 16.20 27 ARG B C 1
ATOM 979 C C B ARG B 1 27 ? -10.285 -0.135 0.287 0.13 15.95 27 ARG B C 1
ATOM 980 O O A ARG B 1 27 ? -10.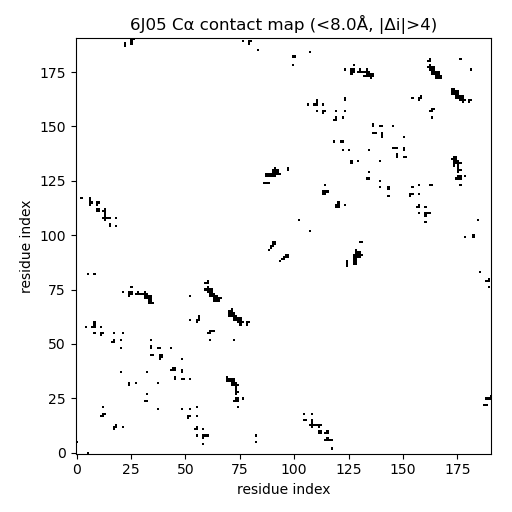751 0.705 -0.494 0.87 16.06 27 ARG B O 1
ATOM 981 O O B ARG B 1 27 ? -10.321 0.564 -0.802 0.13 15.61 27 ARG B O 1
ATOM 996 N N . LEU B 1 28 ? -10.934 -1.295 0.411 1.00 15.10 28 LEU B N 1
ATOM 997 C CA . LEU B 1 28 ? -12.040 -1.613 -0.462 1.00 16.08 28 LEU B CA 1
ATOM 998 C C . LEU B 1 28 ? -13.295 -0.725 -0.098 1.00 16.56 28 LEU B C 1
ATOM 999 O O . LEU B 1 28 ? -13.923 -0.224 -1.013 1.00 17.18 28 LEU B O 1
ATOM 1004 N N . LEU B 1 29 ? -13.636 -0.570 1.208 1.00 16.21 29 LEU B N 1
ATOM 1005 C CA . LEU B 1 29 ? -14.749 0.242 1.652 1.00 15.99 29 LEU B CA 1
ATOM 1006 C C . LEU B 1 29 ? -14.569 1.721 1.400 1.00 16.49 29 LEU B C 1
ATOM 1007 O O . LEU B 1 29 ? -15.503 2.354 0.852 1.00 17.16 29 LEU B O 1
ATOM 1012 N N . VAL B 1 30 ? -13.374 2.264 1.555 1.00 16.56 30 VAL B N 1
ATOM 1013 C CA . VAL B 1 30 ? -13.085 3.633 1.015 1.00 15.99 30 VAL B CA 1
ATOM 1014 C C . VAL B 1 30 ? -13.444 3.804 -0.519 1.00 16.05 30 VAL B C 1
ATOM 1015 O O . VAL B 1 30 ? -14.178 4.737 -0.916 1.00 14.52 30 VAL B O 1
ATOM 1019 N N . GLU B 1 31 ? -12.975 2.876 -1.340 1.00 15.86 31 GLU B N 1
ATOM 1020 C CA . GLU B 1 31 ? -13.234 2.915 -2.774 1.00 17.09 31 GLU B CA 1
ATOM 1021 C C . GLU B 1 31 ? -14.773 2.708 -3.104 1.00 17.29 31 GLU B C 1
ATOM 1022 O O . GLU B 1 31 ? -15.289 3.205 -4.103 1.00 16.09 31 GLU B O 1
ATOM 1028 N N . GLN B 1 32 ? -15.471 2.009 -2.263 1.00 17.60 32 GLN B N 1
ATOM 1029 C CA . GLN B 1 32 ? -16.897 1.764 -2.437 1.00 19.12 32 GLN B CA 1
ATOM 1030 C C . GLN B 1 32 ? -17.838 2.879 -1.782 1.00 19.49 32 GLN B C 1
ATOM 1031 O O . GLN B 1 32 ? -19.073 2.687 -1.754 1.00 19.27 32 GLN B O 1
ATOM 1037 N N . GLU B 1 33 ? -17.252 4.006 -1.284 1.00 18.48 33 GLU B N 1
ATOM 1038 C CA . GLU B 1 33 ? -18.067 5.098 -0.821 1.00 19.77 33 GLU B CA 1
ATOM 1039 C C . GLU B 1 33 ? -18.847 5.699 -1.979 1.00 20.56 33 GLU B C 1
ATOM 1040 O O . GLU B 1 33 ? -18.343 5.638 -3.115 1.00 19.26 33 GLU B O 1
ATOM 1046 N N . PRO B 1 34 ? -20.043 6.220 -1.697 1.00 22.08 34 PRO B N 1
ATOM 1047 C CA . PRO B 1 34 ? -20.761 6.244 -0.348 1.00 22.90 34 PRO B CA 1
ATOM 1048 C C . PRO B 1 34 ? -21.794 5.156 -0.194 1.00 23.29 34 PRO B C 1
ATOM 1049 O O . PRO B 1 34 ? -22.565 5.213 0.726 1.00 28.09 34 PRO B O 1
ATOM 1053 N N . THR B 1 35 ? -21.770 4.103 -0.968 1.00 24.03 35 THR B N 1
ATOM 1054 C CA . THR B 1 35 ? -22.806 3.086 -0.814 1.00 26.85 35 THR B CA 1
ATOM 1055 C C . THR B 1 35 ? -22.307 1.860 -0.043 1.00 26.63 35 THR B C 1
ATOM 1056 O O . THR B 1 35 ? -23.104 1.226 0.622 1.00 26.94 35 THR B O 1
ATOM 1060 N N . GLY B 1 36 ? -21.023 1.558 -0.041 1.00 24.38 36 GLY B N 1
ATOM 1061 C CA . GLY B 1 36 ? -20.509 0.464 0.768 1.00 24.00 36 GLY B CA 1
ATOM 1062 C C . GLY B 1 36 ? -20.864 -0.835 0.175 1.00 23.33 36 GLY B C 1
ATOM 1063 O O . GLY B 1 36 ? -21.332 -0.868 -1.004 1.00 21.63 36 GLY B O 1
ATOM 1064 N N . LEU B 1 37 ? -20.611 -1.900 0.948 1.00 20.30 37 LEU B N 1
ATOM 1065 C CA . LEU B 1 37 ? -20.783 -3.272 0.480 1.00 21.98 37 LEU B CA 1
ATOM 1066 C C . LEU B 1 37 ? -21.456 -4.187 1.479 1.00 21.47 37 LEU B C 1
ATOM 1067 O O . LEU B 1 37 ? -21.226 -4.039 2.600 1.00 17.80 37 LEU B O 1
ATOM 1072 N N . VAL B 1 38 ? -22.239 -5.170 0.993 1.00 22.79 38 VAL B N 1
ATOM 1073 C CA . VAL B 1 38 ? -22.649 -6.239 1.946 1.00 23.32 38 VAL B CA 1
ATOM 1074 C C . VAL B 1 38 ? -21.440 -7.085 2.259 1.00 23.01 38 VAL B C 1
ATOM 1075 O O . VAL B 1 38 ? -20.497 -7.238 1.399 1.00 20.20 38 VAL B O 1
ATOM 1079 N N . SER B 1 39 ? -21.397 -7.612 3.472 1.00 23.03 39 SER B N 1
ATOM 1080 C CA . SER B 1 39 ? -20.272 -8.400 3.889 1.00 24.72 39 SER B CA 1
ATOM 1081 C C . SER B 1 39 ? -19.890 -9.609 3.001 1.00 23.81 39 SER B C 1
ATOM 1082 O O . SER B 1 39 ? -18.654 -9.965 2.882 1.00 21.97 39 SER B O 1
ATOM 1085 N N . GLY B 1 40 ? -20.895 -10.258 2.361 1.00 26.46 40 GLY B N 1
ATOM 1086 C CA . GLY B 1 40 ? -20.651 -11.285 1.348 1.00 25.85 40 GLY B CA 1
ATOM 1087 C C . GLY B 1 40 ? -19.847 -10.807 0.151 1.00 25.48 40 GLY B C 1
ATOM 1088 O O . GLY B 1 40 ? -19.036 -11.544 -0.366 1.00 23.56 40 GLY B O 1
ATOM 1089 N N . ASP B 1 41 ? -20.093 -9.591 -0.323 1.00 25.48 41 ASP B N 1
ATOM 1090 C CA . ASP B 1 41 ? -19.263 -8.985 -1.435 1.00 26.38 41 ASP B CA 1
ATOM 1091 C C . ASP B 1 41 ? -17.879 -8.579 -1.008 1.00 25.58 41 ASP B C 1
ATOM 1092 O O . ASP B 1 41 ? -16.879 -8.830 -1.699 1.00 23.87 41 ASP B O 1
ATOM 1097 N N . ILE B 1 42 ? -17.758 -8.156 0.228 1.00 23.39 42 ILE B N 1
ATOM 1098 C CA . ILE B 1 42 ? -16.404 -7.921 0.725 1.00 21.88 42 ILE B CA 1
ATOM 1099 C C . ILE B 1 42 ? -15.588 -9.203 0.711 1.00 22.05 42 ILE B C 1
ATOM 1100 O O . ILE B 1 42 ? -14.419 -9.209 0.281 1.00 19.38 42 ILE B O 1
ATOM 1105 N N . ALA B 1 43 ? -16.172 -10.286 1.226 1.00 22.79 43 ALA B N 1
ATOM 1106 C CA . ALA B 1 43 ? -15.525 -11.570 1.323 1.00 24.87 43 ALA B CA 1
ATOM 1107 C C . ALA B 1 43 ? -15.067 -12.106 -0.061 1.00 24.24 43 ALA B C 1
ATOM 1108 O O . ALA B 1 43 ? -13.946 -12.499 -0.153 1.00 24.29 43 ALA B O 1
ATOM 1110 N N . GLU B 1 44 ? -15.892 -12.009 -1.094 1.00 25.40 44 GLU B N 1
ATOM 1111 C CA . GLU B 1 44 ? -15.555 -12.270 -2.464 1.00 29.70 44 GLU B CA 1
ATOM 1112 C C . GLU B 1 44 ? -14.391 -11.470 -3.018 1.00 29.15 44 GLU B C 1
ATOM 1113 O O . GLU B 1 44 ? -13.433 -12.018 -3.650 1.00 27.87 44 GLU B O 1
ATOM 1119 N N . HIS B 1 45 ? -14.396 -10.165 -2.730 1.00 26.14 45 HIS B N 1
ATOM 1120 C CA . HIS B 1 45 ? -13.259 -9.324 -3.214 1.00 26.10 45 HIS B CA 1
ATOM 1121 C C . HIS B 1 45 ? -11.965 -9.774 -2.544 1.00 25.89 45 HIS B C 1
ATOM 1122 O O . HIS B 1 45 ? -10.867 -9.546 -3.037 1.00 26.79 45 HIS B O 1
ATOM 1129 N N . LEU B 1 46 ? -12.103 -10.262 -1.312 1.00 25.09 46 LEU B N 1
ATOM 1130 C CA . LEU B 1 46 ? -10.960 -10.775 -0.579 1.00 27.23 46 LEU B CA 1
ATOM 1131 C C . LEU B 1 46 ? -10.632 -12.233 -0.818 1.00 26.87 46 LEU B C 1
ATOM 1132 O O . LEU B 1 46 ? -9.560 -12.582 -0.444 1.00 26.63 46 LEU B O 1
ATOM 1137 N N . GLY B 1 47 ? -11.439 -13.056 -1.461 1.00 27.95 47 GLY B N 1
ATOM 1138 C CA . GLY B 1 47 ? -11.164 -14.566 -1.505 1.00 31.65 47 GLY B CA 1
ATOM 1139 C C . GLY B 1 47 ? -11.047 -15.125 -0.059 1.00 36.93 47 GLY B C 1
ATOM 1140 O O . GLY B 1 47 ? -10.124 -15.776 0.288 1.00 38.30 47 GLY B O 1
ATOM 1141 N N . GLN B 1 48 ? -11.944 -14.759 0.850 1.00 41.10 48 GLN B N 1
ATOM 1142 C CA . GLN B 1 48 ? -11.878 -15.164 2.266 1.00 43.63 48 GLN B CA 1
ATOM 1143 C C . GLN B 1 48 ? -13.227 -15.678 2.668 1.00 47.35 48 GLN B C 1
ATOM 1144 O O . GLN B 1 48 ? -14.206 -15.200 2.089 1.00 47.12 48 GLN B O 1
ATOM 1150 N N . PRO B 1 49 ? -13.304 -16.625 3.654 1.00 53.13 49 PR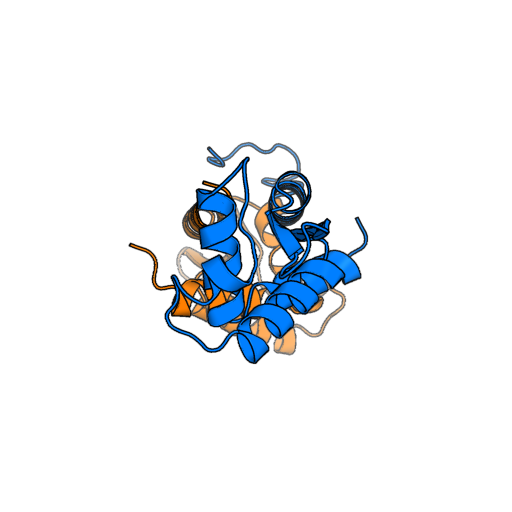O B N 1
ATOM 1151 C CA . PRO B 1 49 ? -14.646 -17.044 4.115 1.00 52.81 49 PRO B CA 1
ATOM 1152 C C . PRO B 1 49 ? -15.441 -15.888 4.757 1.00 51.57 49 PRO B C 1
ATOM 1153 O O . PRO B 1 49 ? -14.886 -15.058 5.579 1.00 46.08 49 PRO B O 1
ATOM 1157 N N . HIS B 1 50 ? -16.721 -15.874 4.424 1.00 47.38 50 HIS B N 1
ATOM 1158 C CA . HIS B 1 50 ? -17.626 -14.808 4.868 1.00 50.42 50 HIS B CA 1
ATOM 1159 C C . HIS B 1 50 ? -17.598 -14.653 6.432 1.00 52.65 50 HIS B C 1
ATOM 1160 O O . HIS B 1 50 ? -17.701 -13.526 6.973 1.00 47.06 50 HIS B O 1
ATOM 1167 N N . ASN B 1 51 ? -17.363 -15.750 7.162 1.00 53.41 51 ASN B N 1
ATOM 1168 C CA . ASN B 1 51 ? -17.429 -15.703 8.663 1.00 54.74 51 ASN B CA 1
ATOM 1169 C C . ASN B 1 51 ? -16.273 -14.877 9.368 1.00 53.00 51 ASN B C 1
ATOM 1170 O O . ASN B 1 51 ? -16.511 -13.975 10.247 1.00 47.91 51 ASN B O 1
ATOM 1175 N N . GLY B 1 52 ? -15.040 -15.194 8.935 1.00 53.57 52 GLY B N 1
ATOM 1176 C CA . GLY B 1 52 ? -13.868 -14.457 9.244 1.00 48.82 52 GLY B CA 1
ATOM 1177 C C . GLY B 1 52 ? -14.059 -13.004 8.837 1.00 46.93 52 GLY B C 1
ATOM 1178 O O . GLY B 1 52 ? -13.755 -12.129 9.625 1.00 50.18 52 GLY B O 1
ATOM 1179 N N . ILE B 1 53 ? -14.507 -12.712 7.624 1.00 42.89 53 ILE B N 1
ATOM 1180 C CA . ILE B 1 53 ? -14.721 -11.284 7.241 1.00 41.04 53 ILE B CA 1
ATOM 1181 C C . ILE B 1 53 ? -15.619 -10.566 8.292 1.00 42.67 53 ILE B C 1
ATOM 1182 O O . ILE B 1 53 ? -15.303 -9.416 8.685 1.00 36.66 53 ILE B O 1
ATOM 1187 N N . SER B 1 54 ? -16.682 -11.261 8.785 1.00 44.29 54 SER B N 1
ATOM 1188 C CA . SER B 1 54 ? -17.628 -10.689 9.837 1.00 47.17 54 SER B CA 1
ATOM 1189 C C . SER B 1 54 ? -16.965 -10.319 11.201 1.00 42.70 54 SER B C 1
ATOM 1190 O O . SER B 1 54 ? -17.355 -9.312 11.836 1.00 41.40 54 SER B O 1
ATOM 1193 N N . PHE B 1 55 ? -15.959 -11.096 11.587 1.00 44.07 55 PHE B N 1
ATOM 1194 C CA . PHE B 1 55 ? -15.032 -10.799 12.700 1.00 46.44 55 PHE B CA 1
ATOM 1195 C C . PHE B 1 55 ? -14.070 -9.560 12.559 1.00 47.99 55 PHE B C 1
ATOM 1196 O O . PHE B 1 55 ? -13.968 -8.681 13.464 1.00 47.01 55 PHE B O 1
ATOM 1204 N N . HIS B 1 56 ? -13.268 -9.604 11.480 1.00 42.71 56 HIS B N 1
ATOM 1205 C CA . HIS B 1 56 ? -12.512 -8.440 10.963 1.00 40.97 56 HIS B CA 1
ATOM 1206 C C . HIS B 1 56 ? -13.352 -7.189 10.853 1.00 35.77 56 HIS B C 1
ATOM 1207 O O . HIS B 1 56 ? -12.918 -6.115 11.245 1.00 31.28 56 HIS B O 1
ATOM 1214 N N . LEU B 1 57 ? -14.565 -7.337 10.350 1.00 35.65 57 LEU B N 1
ATOM 1215 C CA . LEU B 1 57 ? -15.449 -6.170 10.226 1.00 36.77 57 LEU B CA 1
ATOM 1216 C C . LEU B 1 57 ? -15.816 -5.625 11.602 1.00 38.98 57 LEU B C 1
ATOM 1217 O O . LEU B 1 57 ? -15.957 -4.387 11.746 1.00 35.74 57 LEU B O 1
ATOM 1222 N N . LYS B 1 58 ? -16.012 -6.549 12.587 1.00 40.22 58 LYS B N 1
ATOM 1223 C CA . LYS B 1 58 ? -16.422 -6.158 13.950 1.00 39.57 58 LYS B CA 1
ATOM 1224 C C . LYS B 1 58 ? -15.225 -5.427 14.697 1.00 36.44 58 LYS B C 1
ATOM 1225 O O . LYS B 1 58 ? -15.366 -4.436 15.444 1.00 36.91 58 LYS B O 1
ATOM 1231 N N . ASN B 1 59 ? -14.029 -5.882 14.385 1.00 34.06 59 ASN B N 1
ATOM 1232 C CA . ASN B 1 59 ? -12.839 -5.233 14.850 1.00 33.98 59 ASN B CA 1
ATOM 1233 C C . ASN B 1 59 ? -12.707 -3.736 14.271 1.00 31.79 59 ASN B C 1
ATOM 1234 O O . ASN B 1 59 ? -12.517 -2.768 15.002 1.00 26.96 59 ASN B O 1
ATOM 1239 N N . LEU B 1 60 ? -12.888 -3.582 12.964 1.00 28.25 60 LEU B N 1
ATOM 1240 C CA . LEU B 1 60 ? -12.941 -2.243 12.396 1.00 27.13 60 LEU B CA 1
ATOM 1241 C C . LEU B 1 60 ? -14.103 -1.375 12.914 1.00 27.62 60 LEU B C 1
ATOM 1242 O O . LEU B 1 60 ? -14.021 -0.154 13.083 1.00 24.74 60 LEU B O 1
ATOM 1247 N N . GLN B 1 61 ? -15.228 -2.034 13.222 1.00 27.86 61 GLN B N 1
ATOM 1248 C CA . GLN B 1 61 ? -16.432 -1.318 13.597 1.00 30.21 61 GLN B CA 1
ATOM 1249 C C . GLN B 1 61 ? -16.280 -0.860 15.039 1.00 29.68 61 GLN B C 1
ATOM 1250 O O . GLN B 1 61 ? -16.527 0.282 15.377 1.00 29.68 61 GLN B O 1
ATOM 1256 N N . HIS B 1 62 ? -15.666 -1.691 15.844 1.00 30.81 62 HIS B N 1
ATOM 1257 C CA . HIS B 1 62 ? -15.435 -1.309 17.205 1.00 32.50 62 HIS B CA 1
ATOM 1258 C C . HIS B 1 62 ? -14.433 -0.111 17.255 1.00 31.26 62 HIS B C 1
ATOM 1259 O O . HIS B 1 62 ? -14.566 0.716 18.133 1.00 29.15 62 HIS B O 1
ATOM 1266 N N . ALA B 1 63 ? -13.451 -0.055 16.354 1.00 26.08 63 ALA B N 1
ATOM 1267 C CA . ALA B 1 63 ? -12.558 1.072 16.317 1.00 25.87 63 ALA B CA 1
ATOM 1268 C C . ALA B 1 63 ? -13.165 2.371 15.689 1.00 25.82 63 ALA B C 1
ATOM 1269 O O . ALA B 1 63 ? -12.515 3.437 15.689 1.00 25.00 63 ALA B O 1
ATOM 1271 N N . GLY B 1 64 ? -14.329 2.272 15.066 1.00 24.11 64 GLY B N 1
ATOM 1272 C CA . GLY B 1 64 ? -15.003 3.399 14.508 1.00 23.23 64 GLY B CA 1
ATOM 1273 C C . GLY B 1 64 ? -14.685 3.656 13.000 1.00 20.61 64 GLY B C 1
ATOM 1274 O O . GLY B 1 64 ? -15.117 4.652 12.437 1.00 19.66 64 GLY B O 1
ATOM 1275 N N . LEU B 1 65 ? -13.860 2.825 12.360 1.00 20.12 65 LEU B N 1
ATOM 1276 C CA . LEU B 1 65 ? -13.414 3.141 11.047 1.00 19.52 65 LEU B CA 1
ATOM 1277 C C . LEU B 1 65 ? -14.453 2.674 9.978 1.00 19.32 65 LEU B C 1
ATOM 1278 O O . LEU B 1 65 ? -14.309 2.996 8.810 1.00 18.43 65 LEU B O 1
ATOM 1283 N N . VAL B 1 66 ? -15.368 1.824 10.403 1.00 19.61 66 VAL B N 1
ATOM 1284 C CA . VAL B 1 66 ? -16.374 1.226 9.529 1.00 22.57 66 VAL B CA 1
ATOM 1285 C C . VAL B 1 66 ? -17.703 1.330 10.354 1.00 24.75 66 VAL B C 1
ATOM 1286 O O . VAL B 1 66 ? -17.678 1.176 11.580 1.00 24.05 66 VAL B O 1
ATOM 1290 N N . THR B 1 67 ? -18.807 1.625 9.642 1.00 25.75 67 THR B N 1
ATOM 1291 C CA . THR B 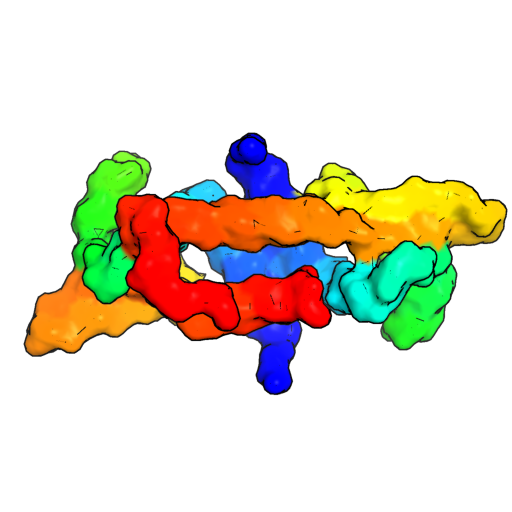1 67 ? -20.147 1.766 10.239 1.00 26.15 67 THR B CA 1
ATOM 1292 C C . THR B 1 67 ? -21.070 0.903 9.362 1.00 26.41 67 THR B C 1
ATOM 1293 O O . THR B 1 67 ? -20.709 0.565 8.224 1.00 24.54 67 THR B O 1
ATOM 1297 N N . VAL B 1 68 ? -22.228 0.511 9.902 1.00 26.51 68 VAL B N 1
ATOM 1298 C CA . VAL B 1 68 ? -23.258 -0.249 9.153 1.00 27.81 68 VAL B CA 1
ATOM 1299 C C . VAL B 1 68 ? -24.302 0.734 8.756 1.00 27.11 68 VAL B C 1
ATOM 1300 O O . VAL B 1 68 ? -24.683 1.468 9.561 1.00 28.09 68 VAL B O 1
ATOM 1304 N N . GLN B 1 69 ? -24.589 0.832 7.490 1.00 27.28 69 GLN B N 1
ATOM 1305 C CA . GLN B 1 69 ? -25.709 1.563 6.906 1.00 28.46 69 GLN B CA 1
ATOM 1306 C C . GLN B 1 69 ? -26.898 0.573 6.776 1.00 27.57 69 GLN B C 1
ATOM 1307 O O . GLN B 1 69 ? -26.922 -0.276 5.893 1.00 22.48 69 GLN B O 1
ATOM 1313 N N . ARG B 1 70 ? -27.903 0.784 7.584 1.00 24.73 70 ARG B N 1
ATOM 1314 C CA . ARG B 1 70 ? -29.058 -0.114 7.608 1.00 26.54 70 ARG B CA 1
ATOM 1315 C C . ARG B 1 70 ? -30.318 0.573 7.011 1.00 24.51 70 ARG B C 1
ATOM 1316 O O . ARG B 1 70 ? -30.750 1.647 7.482 1.00 25.87 70 ARG B O 1
ATOM 1324 N N . GLU B 1 71 ? -30.899 -0.046 5.985 1.00 22.51 71 GLU B N 1
ATOM 1325 C CA . GLU B 1 71 ? -32.158 0.384 5.372 1.00 23.54 71 GLU B CA 1
ATOM 1326 C C . GLU B 1 71 ? -33.190 -0.724 5.581 1.00 22.31 71 GLU B C 1
ATOM 1327 O O . GLU B 1 71 ? -33.078 -1.768 4.905 1.00 21.40 71 GLU B O 1
ATOM 1333 N N . GLY B 1 72 ? -34.081 -0.498 6.565 1.00 21.18 72 GLY B N 1
ATOM 1334 C CA . GLY B 1 72 ? -35.055 -1.525 6.990 1.00 21.90 72 GLY B CA 1
ATOM 1335 C C . GLY B 1 72 ? -34.159 -2.639 7.616 1.00 22.09 72 GLY B C 1
ATOM 1336 O O . GLY B 1 72 ? -33.477 -2.410 8.601 1.00 20.26 72 GLY B O 1
ATOM 1337 N N . ARG B 1 73 ? -34.061 -3.781 6.941 1.00 21.93 73 ARG B N 1
ATOM 1338 C CA . ARG B 1 73 ? -33.179 -4.963 7.410 1.00 23.25 73 ARG B CA 1
ATOM 1339 C C . ARG B 1 73 ? -31.869 -5.039 6.584 1.00 23.02 73 ARG B C 1
ATOM 1340 O O . ARG B 1 73 ? -30.909 -5.824 6.911 1.00 22.58 73 ARG B O 1
ATOM 1348 N N . TYR B 1 74 ? -31.839 -4.262 5.493 1.00 21.00 74 TYR B N 1
ATOM 1349 C CA . TYR B 1 74 ? -30.762 -4.458 4.544 1.00 20.98 74 TYR B CA 1
ATOM 1350 C C . TYR B 1 74 ? -29.513 -3.738 5.025 1.00 21.59 74 TYR B C 1
ATOM 1351 O O . TYR B 1 74 ? -29.571 -2.486 5.178 1.00 22.85 74 TYR B O 1
ATOM 1360 N N . GLN B 1 75 ? -28.456 -4.448 5.397 1.00 21.95 75 GLN B N 1
ATOM 1361 C CA . GLN B 1 75 ? -27.196 -3.843 6.011 1.00 24.55 75 GLN B CA 1
ATOM 1362 C C . GLN B 1 75 ? -26.011 -3.824 4.955 1.00 26.74 75 GLN B C 1
ATOM 1363 O O . GLN B 1 75 ? -25.744 -4.876 4.320 1.00 23.46 75 GLN B O 1
ATOM 1369 N N . ARG B 1 76 ? -25.418 -2.620 4.786 1.00 25.68 76 ARG B N 1
ATOM 1370 C CA . ARG B 1 76 ? -24.218 -2.367 3.990 1.00 24.55 76 ARG B CA 1
ATOM 1371 C C . ARG B 1 76 ? -23.149 -1.757 4.960 1.00 22.11 76 ARG B C 1
ATOM 1372 O O . ARG B 1 76 ? -23.519 -1.037 5.951 1.00 22.31 76 ARG B O 1
ATOM 1380 N N . TYR B 1 77 ? -21.903 -2.233 4.843 1.00 20.74 77 TYR B N 1
ATOM 1381 C CA . TYR B 1 77 ? -20.788 -1.725 5.627 1.00 20.27 77 TYR B CA 1
ATOM 1382 C C . TYR B 1 77 ? -20.226 -0.609 4.824 1.00 20.35 77 TYR B C 1
ATOM 1383 O O . TYR B 1 77 ? -20.081 -0.752 3.611 1.00 18.25 77 TYR B O 1
ATOM 1392 N N . ARG B 1 78 ? -19.819 0.458 5.523 1.00 19.91 78 ARG B N 1
ATOM 1393 C CA . ARG B 1 78 ? -19.265 1.675 4.851 1.00 20.22 78 ARG B CA 1
ATOM 1394 C C . ARG B 1 78 ? -18.036 2.135 5.557 1.00 19.52 78 ARG B C 1
ATOM 1395 O O . ARG B 1 78 ? -17.939 1.956 6.807 1.00 17.73 78 ARG B O 1
ATOM 1403 N N . ALA B 1 79 ? -17.023 2.681 4.825 1.00 18.62 79 ALA B N 1
ATOM 1404 C CA . ALA B 1 79 ? -15.953 3.433 5.578 1.00 18.22 79 ALA B CA 1
ATOM 1405 C C . ALA B 1 79 ? -16.542 4.624 6.291 1.00 18.65 79 ALA B C 1
ATOM 1406 O O . ALA B 1 79 ? -17.417 5.341 5.704 1.00 19.71 79 ALA B O 1
ATOM 1408 N N . ALA B 1 80 ? -16.111 4.892 7.546 1.00 20.71 80 ALA B N 1
ATOM 1409 C CA . ALA B 1 80 ? -16.563 6.063 8.288 1.00 22.46 80 ALA B CA 1
ATOM 1410 C C . ALA B 1 80 ? -15.605 7.150 7.942 1.00 22.68 80 ALA B C 1
ATOM 1411 O O . ALA B 1 80 ? -14.587 7.407 8.690 1.00 23.93 80 ALA B O 1
ATOM 1413 N N . MET B 1 81 ? -15.928 7.860 6.861 1.00 21.52 81 MET B N 1
ATOM 1414 C CA . MET B 1 81 ? -15.015 8.923 6.323 1.00 22.23 81 MET B CA 1
ATOM 1415 C C . MET B 1 81 ? -14.743 10.065 7.325 1.00 22.97 81 MET B C 1
ATOM 1416 O O . MET B 1 81 ? -13.689 10.570 7.325 1.00 22.07 81 MET B O 1
ATOM 1421 N N . PRO B 1 82 ? -15.678 10.416 8.177 1.00 24.08 82 PRO B N 1
ATOM 1422 C CA . PRO B 1 82 ? -15.340 11.487 9.165 1.00 23.92 82 PRO B CA 1
ATOM 1423 C C . PRO B 1 82 ? -14.197 11.110 10.120 1.00 22.87 82 PRO B C 1
ATOM 1424 O O . PRO B 1 82 ? -13.341 11.901 10.473 1.00 21.59 82 PRO B O 1
ATOM 1428 N N . VAL B 1 83 ? -14.240 9.890 10.511 1.00 22.65 83 VAL B N 1
ATOM 1429 C CA . VAL B 1 83 ? -13.266 9.381 11.375 1.00 23.35 83 VAL B CA 1
ATOM 1430 C C . VAL B 1 83 ? -11.933 9.185 10.611 1.00 23.13 83 VAL B C 1
ATOM 1431 O O . VAL B 1 83 ? -10.754 9.461 11.102 1.00 20.46 83 VAL B O 1
ATOM 1435 N N . VAL B 1 84 ? -12.075 8.720 9.375 1.00 22.74 84 VAL B N 1
ATOM 1436 C CA . VAL B 1 84 ? -10.865 8.749 8.484 1.00 22.58 84 VAL B CA 1
ATOM 1437 C C . VAL B 1 84 ? -10.162 10.117 8.307 1.00 22.12 84 VAL B C 1
ATOM 1438 O O . VAL B 1 84 ? -8.923 10.228 8.415 1.00 22.21 84 VAL B O 1
ATOM 1442 N N . ARG B 1 85 ? -10.933 11.142 7.940 1.00 22.40 85 ARG B N 1
ATOM 1443 C CA . ARG B 1 85 ? -10.439 12.506 7.785 1.00 24.61 85 ARG B CA 1
ATOM 1444 C C . ARG B 1 85 ? -9.784 12.994 9.102 1.00 22.77 85 ARG B C 1
ATOM 1445 O O . ARG B 1 85 ? -8.774 13.670 9.101 1.00 22.13 85 ARG B O 1
ATOM 1453 N N . ALA B 1 86 ? -10.367 12.660 10.233 1.00 22.19 86 ALA B N 1
ATOM 1454 C CA . ALA B 1 86 ? -9.820 13.034 11.608 1.00 22.74 86 ALA B CA 1
ATOM 1455 C C . ALA B 1 86 ? -8.509 12.378 11.884 1.00 23.27 86 ALA B C 1
ATOM 1456 O O . ALA B 1 86 ? -7.584 13.031 12.396 1.00 23.72 86 ALA B O 1
ATOM 1458 N N . LEU B 1 87 ? -8.374 11.127 11.459 1.00 23.29 87 LEU B N 1
ATOM 1459 C CA . LEU B 1 87 ? -7.107 10.376 11.544 1.00 23.26 87 LEU B CA 1
ATOM 1460 C C . LEU B 1 87 ? -6.013 10.977 10.694 1.00 23.38 87 LEU B C 1
ATOM 1461 O O . LEU B 1 87 ? -4.894 11.191 11.176 1.00 21.03 87 LEU B O 1
ATOM 1466 N N . VAL B 1 88 ? -6.310 11.197 9.428 1.00 21.86 88 VAL B N 1
ATOM 1467 C CA . VAL B 1 88 ? -5.415 11.980 8.554 1.00 22.92 88 VAL B CA 1
ATOM 1468 C C . VAL B 1 88 ? -4.923 13.338 9.158 1.00 23.27 88 VAL B C 1
ATOM 1469 O O . VAL B 1 88 ? -3.739 13.637 9.105 1.00 23.51 88 VAL B O 1
ATOM 1473 N N . ALA B 1 89 ? -5.819 14.119 9.745 1.00 24.10 89 ALA B N 1
ATOM 1474 C CA . ALA B 1 89 ? -5.513 15.424 10.381 1.00 25.56 89 ALA B CA 1
ATOM 1475 C C . ALA B 1 89 ? -4.623 15.178 11.600 1.00 25.60 89 ALA B C 1
ATOM 1476 O O . ALA B 1 89 ? -3.773 15.962 11.896 1.00 25.85 89 ALA B O 1
ATOM 1478 N N . TYR B 1 90 ? -4.903 14.140 12.359 1.00 25.62 90 TYR B N 1
ATOM 1479 C CA . TYR B 1 90 ? -4.144 13.892 13.610 1.00 24.71 90 TYR B CA 1
ATOM 1480 C C . TYR B 1 90 ? -2.704 13.627 13.264 1.00 24.36 90 TYR B C 1
ATOM 1481 O O . TYR B 1 90 ? -1.821 13.996 14.014 1.00 26.78 90 TYR B O 1
ATOM 1490 N N . LEU B 1 91 ? -2.484 12.913 12.190 1.00 21.59 91 LEU B N 1
ATOM 1491 C CA . LEU B 1 91 ? -1.145 12.445 11.814 1.00 22.51 91 LEU B CA 1
ATOM 1492 C C . LEU B 1 91 ? -0.330 13.436 10.929 1.00 25.82 91 LEU B C 1
ATOM 1493 O O . LEU B 1 91 ? 0.934 13.335 10.803 1.00 24.45 91 LEU B O 1
ATOM 1498 N N . THR B 1 92 ? -1.049 14.385 10.331 1.00 28.50 92 THR B N 1
ATOM 1499 C CA . THR B 1 92 ? -0.386 15.353 9.351 1.00 31.87 92 THR B CA 1
ATOM 1500 C C . THR B 1 92 ? -0.471 16.887 9.663 1.00 33.25 92 THR B C 1
ATOM 1501 O O . THR B 1 92 ? 0.294 17.602 9.048 1.00 35.03 92 THR B O 1
ATOM 1505 N N . GLU B 1 93 ? -1.217 17.338 10.679 1.00 36.08 93 GLU B N 1
ATOM 1506 C CA . GLU B 1 93 ? -1.597 18.742 10.882 1.00 40.00 93 GLU B CA 1
ATOM 1507 C C . GLU B 1 93 ? -1.060 19.354 12.129 1.00 43.02 93 GLU B C 1
ATOM 1508 O O . GLU B 1 93 ? -0.817 18.612 13.036 1.00 37.88 93 GLU B O 1
#

Solvent-accessible surface area: 9799 Å² total; per-residue (Å²): 110,71,76,70,83,0,16,42,25,0,94,4,0,23,13,96,40,30,2,93,0,0,86,20,0,15,120,54,50,92,91,3,34,19,4,10,80,0,4,138,131,35,60,91,94,67,122,32,2,19,125,37,0,102,44,0,74,146,12,24,0,3,76,56,113,93,88,76,198,66,71,61,8,90,3,9,19,97,36,0,129,33,0,16,61,23,2,25,81,81,0,5,102,32,88,171,117,44,70,59,113,230,63,82,75,68,60,0,18,39,31,0,102,5,0,18,18,96,32,40,8,92,0,2,49,22,0,0,43,28,6,73,72,5,21,47,15,24,54,0,5,142,116,36,71,78,84,92,117,29,1,40,138,38,0,103,55,0,56,165,5,22,0,1,63,42,66,144,99,66,207,113,81,48,20,54,3,9,9,86,34,2,72,32,3,35,29,27,0,30,152

Sequence (191 aa):
QDPAQIVARLEALASPVRLEIFRLLVEQEPTGLVSGDIAEEHLGQPHNGISFHLKNLQHAGLVTVQREGRYQRYRAAMPVVRRALVAYLTENCCHGTRDCALSLQDPAQIVARLEALASPVRLEIFRRLLVEQEPTGLVSGDIAEHLGQPHNGISFHLKNLQHAGLVTVQREGRYQRYRAAMPVVRALVAYLTE

InterPro domains:
  IPR001845 HTH ArsR-type DNA-binding domain [PR00778] (14-29)
  IPR001845 HTH ArsR-type DNA-binding domain [PR00778] (49-64)
  IPR001845 HTH ArsR-type DNA-binding domain [PR00778] (64-79)
  IPR001845 HTH ArsR-type DNA-binding domain [PS50987] (1-99)
  IPR001845 HTH ArsR-type DNA-binding domain [SM00418] (12-92)
  IPR011991 ArsR-like helix-turn-helix domain [cd00090] (14-81)
  IPR036388 Winged helix-like DNA-binding domain superfamily [G3DSA:1.10.10.10] (4-97)
  IPR036390 Winged helix DNA-binding domain superfamily [SSF46785] (5-98)
  IPR051011 Metal-responsive transcriptional regulator [PTHR43132] (3-98)

Organism: Acidithiobacillus ferrooxidans (strain ATCC 23270 / DSM 14882 / CIP 104768 / NCIMB 8455) (NCBI:txid243159)

Foldseek 3Di:
DDPVLLVLLVVLCPDVVLVVLLVVQVVVPPQADFLVVSCVVVVHDSVVSVVSLVSCVVSVQWDWDDDPPTIGIHGPVVVVVVSVCVVCQCPPVRPSPDPPD/DDDVVLLVLQVVLCPDVLLVLLLVVQVVVPPPAADLVVSCVVVVHDSVVSVVSLVSNVVSPQWDWDDDPNDTGIHGPVVVVVVSVVVVPD

B-factor: mean 25.72, std 9.44, range [13.69, 58.43]

Nearest PDB structures (foldseek):
  6j05-assembly1_A  TM=1.010E+00  e=2.361E-18  Acidithiobacillus ferrooxidans
  6j05-assembly1_B  TM=9.433E-01  e=1.540E-14  Acidithiobacillus ferrooxidans
  6cda-assembly1_A-2  TM=8.350E-01  e=5.292E-05  Staphylococcus aureus
  1r22-assembly1_B  TM=7.814E-01  e=3.592E-05  Synechococcus elongatus PCC 7942 = FACHB-805
  4b8x-assembly1_B  TM=6.625E-01  e=7.165E-03  Streptomyces coelicolor